Protein AF-0000000065956277 (afdb_homodimer)

Secondary structure (DSSP, 8-state):
-BHHHHHHHHHHHH-SS-HHHHHHHHHHHHHHHHHHHHTT--EEETTTEEEEEEEEPPEEEE-TTT--EEEE--EEEEEEEE-HHHHHHHH--/-BHHHHHHHHHHHH-SS-HHHHHHHHHHHHHHHHHHHHTT--EEETTTEEEEEEEEPPEEEE-TTT--EEEE--EEEEEEEE-HHHHHHHH--

InterPro domains:
  IPR000119 Histone-like DNA-binding protein [PF00216] (1-91)
  IPR000119 Histone-like DNA-binding protein [PR01727] (41-56)
  IPR000119 Histone-like DNA-binding protein [PR01727] (59-72)
  IPR000119 Histone-like DNA-binding protein [PR01727] (75-89)
  IPR000119 Histone-like DNA-binding protein [PTHR33175] (1-90)
  IPR000119 Histone-like DNA-binding protein [SM00411] (1-91)
  IPR005685 Integration host factor, beta subunit [MF_00381] (1-93)
  IPR005685 Integration host factor, beta subunit [TIGR00988] (1-92)
  IPR010992 Integration host factor (IHF)-like DNA-binding domain superfamily [G3DSA:4.10.520.10] (1-93)
  IPR010992 Integration host factor (IHF)-like DNA-binding domain superfamily [SSF47729] (1-92)
  IPR020816 Histone-like DNA-binding protein, conserved site [PS00045] (47-66)

Solvent-accessible surface area (backbone atoms only — not comparable to full-atom values): 10153 Å² total; per-residue (Å²): 82,42,55,68,56,49,48,50,49,44,33,70,70,67,61,80,53,53,64,66,54,44,50,50,43,51,53,47,48,53,50,51,51,50,52,38,42,44,71,68,42,45,37,40,35,86,46,53,25,33,40,35,73,39,79,42,70,58,45,78,47,60,40,90,87,79,60,47,78,40,83,39,75,57,44,48,40,75,43,65,47,68,16,68,53,41,44,45,52,44,51,66,116,80,41,54,68,56,52,49,50,49,44,33,70,69,67,62,80,52,52,65,65,56,44,50,51,42,51,54,46,48,53,50,52,51,50,52,38,42,43,72,69,42,44,38,40,34,87,46,53,24,33,39,36,74,41,78,41,71,57,43,79,48,61,40,89,87,80,61,47,79,40,82,40,75,56,44,47,40,75,40,64,48,68,16,67,54,42,44,45,52,43,51,67,116

Structure (mmCIF, N/CA/C/O backbone):
data_AF-0000000065956277-model_v1
#
loop_
_entity.id
_entity.type
_entity.pdbx_description
1 polymer 'Integration host factor subunit beta'
#
loop_
_atom_site.group_PDB
_atom_site.id
_atom_site.type_symbol
_atom_site.label_atom_id
_atom_site.label_alt_id
_atom_site.label_comp_id
_atom_site.label_asym_id
_atom_site.label_entity_id
_atom_site.label_seq_id
_atom_site.pdbx_PDB_ins_code
_atom_site.Cartn_x
_atom_site.Cartn_y
_atom_site.Cartn_z
_atom_site.occupancy
_atom_site.B_iso_or_equiv
_atom_site.auth_seq_id
_atom_site.auth_comp_id
_atom_site.auth_asym_id
_atom_site.auth_atom_id
_atom_site.pdbx_PDB_model_num
ATOM 1 N N . MET A 1 1 ? 12.648 -0.321 -7.918 1 95.75 1 MET A N 1
ATOM 2 C CA . MET A 1 1 ? 12.289 -1.631 -8.453 1 95.75 1 MET A CA 1
ATOM 3 C C . MET A 1 1 ? 10.938 -1.579 -9.148 1 95.75 1 MET A C 1
ATOM 5 O O . MET A 1 1 ? 9.992 -0.974 -8.641 1 95.75 1 MET A O 1
ATOM 9 N N . THR A 1 2 ? 10.844 -2.158 -10.273 1 97 2 THR A N 1
ATOM 10 C CA . THR A 1 2 ? 9.594 -2.221 -11.016 1 97 2 THR A CA 1
ATOM 11 C C . THR A 1 2 ? 8.891 -3.553 -10.781 1 97 2 THR A C 1
ATOM 13 O O . THR A 1 2 ? 9.461 -4.461 -10.164 1 97 2 THR A O 1
ATOM 16 N N . LYS A 1 3 ? 7.637 -3.607 -11.289 1 95.62 3 LYS A N 1
ATOM 17 C CA . LYS A 1 3 ? 6.875 -4.852 -11.203 1 95.62 3 LYS A CA 1
ATOM 18 C C . LYS A 1 3 ? 7.648 -6.012 -11.828 1 95.62 3 LYS A C 1
ATOM 20 O O . LYS A 1 3 ? 7.73 -7.094 -11.242 1 95.62 3 LYS A O 1
ATOM 25 N N . SER A 1 4 ? 8.188 -5.754 -12.992 1 95.81 4 SER A N 1
ATOM 26 C CA . SER A 1 4 ? 8.93 -6.797 -13.688 1 95.81 4 SER A CA 1
ATOM 27 C C . SER A 1 4 ? 10.156 -7.23 -12.891 1 95.81 4 SER A C 1
ATOM 29 O O . SER A 1 4 ? 10.477 -8.422 -12.828 1 95.81 4 SER A O 1
ATOM 31 N N . GLU A 1 5 ? 10.922 -6.34 -12.328 1 96 5 GLU A N 1
ATOM 32 C CA . GLU A 1 5 ? 12.078 -6.656 -11.492 1 96 5 GLU A CA 1
ATOM 33 C C . GLU A 1 5 ? 11.664 -7.438 -10.25 1 96 5 GLU A C 1
ATOM 35 O O . GLU A 1 5 ? 12.383 -8.344 -9.812 1 96 5 GLU A O 1
ATOM 40 N N . LEU A 1 6 ? 10.539 -7.008 -9.664 1 94.5 6 LEU A N 1
ATOM 41 C CA . LEU A 1 6 ? 10 -7.73 -8.516 1 94.5 6 LEU A CA 1
ATOM 42 C C . LEU A 1 6 ? 9.695 -9.18 -8.883 1 94.5 6 LEU A C 1
ATOM 44 O O . LEU A 1 6 ? 10.047 -10.102 -8.141 1 94.5 6 LEU A O 1
ATOM 48 N N . ILE A 1 7 ? 9.078 -9.383 -10.039 1 94.5 7 ILE A N 1
ATOM 49 C CA . ILE A 1 7 ? 8.734 -10.719 -10.516 1 94.5 7 ILE A CA 1
ATOM 50 C C . ILE A 1 7 ? 10.008 -11.539 -10.711 1 94.5 7 ILE A C 1
ATOM 52 O O . ILE A 1 7 ? 10.07 -12.703 -10.32 1 94.5 7 ILE A O 1
ATOM 56 N N . GLU A 1 8 ? 10.977 -10.938 -11.281 1 93.75 8 GLU A N 1
ATOM 57 C CA . GLU A 1 8 ? 12.25 -11.609 -11.5 1 93.75 8 GLU A CA 1
ATOM 58 C C . GLU A 1 8 ? 12.867 -12.047 -10.172 1 93.75 8 GLU A C 1
ATOM 60 O O . GLU A 1 8 ? 13.406 -13.156 -10.07 1 93.75 8 GLU A O 1
ATOM 65 N N . ARG A 1 9 ? 12.812 -11.266 -9.188 1 92.06 9 ARG A N 1
ATOM 66 C CA . ARG A 1 9 ? 13.344 -11.594 -7.871 1 92.06 9 ARG A CA 1
ATOM 67 C C . ARG A 1 9 ? 12.594 -12.766 -7.254 1 92.06 9 ARG A C 1
ATOM 69 O O . ARG A 1 9 ? 13.203 -13.664 -6.664 1 92.06 9 ARG A O 1
ATOM 76 N N . ILE A 1 10 ? 11.312 -12.688 -7.406 1 91.56 10 ILE A N 1
ATOM 77 C CA . ILE A 1 10 ? 10.477 -13.75 -6.859 1 91.56 10 ILE A CA 1
ATOM 78 C C . ILE A 1 10 ? 10.82 -15.078 -7.531 1 91.56 10 ILE A C 1
ATOM 80 O O . ILE A 1 10 ? 10.984 -16.094 -6.859 1 91.56 10 ILE A O 1
ATOM 84 N N . VAL A 1 11 ? 10.93 -15.062 -8.844 1 91.5 11 VAL A N 1
ATOM 85 C CA . VAL A 1 11 ? 11.203 -16.266 -9.617 1 91.5 11 VAL A CA 1
ATOM 86 C C . VAL A 1 11 ? 12.57 -16.828 -9.25 1 91.5 11 VAL A C 1
ATOM 88 O O . VAL A 1 11 ? 12.742 -18.031 -9.109 1 91.5 11 VAL A O 1
ATOM 91 N N . THR A 1 12 ? 13.531 -15.977 -9.055 1 89.94 12 THR A N 1
ATOM 92 C CA . THR A 1 12 ? 14.898 -16.375 -8.734 1 89.94 12 THR A CA 1
ATOM 93 C C . THR A 1 12 ? 14.984 -16.953 -7.328 1 89.94 12 THR A C 1
ATOM 95 O O . THR A 1 12 ? 15.703 -17.922 -7.09 1 89.94 12 THR A O 1
ATOM 98 N N . GLN A 1 13 ? 14.219 -16.422 -6.406 1 84.75 13 GLN A N 1
ATOM 99 C CA . GLN A 1 13 ? 14.312 -16.797 -5 1 84.75 13 GLN A CA 1
ATOM 100 C C . GLN A 1 13 ? 13.492 -18.062 -4.719 1 84.75 13 GLN A C 1
ATOM 102 O O . GLN A 1 13 ? 13.898 -18.906 -3.908 1 84.75 13 GLN A O 1
ATOM 107 N N . GLN A 1 14 ? 12.297 -18.141 -5.16 1 77.12 14 GLN A N 1
ATOM 108 C CA . GLN A 1 14 ? 11.398 -19.25 -4.824 1 77.12 14 GLN A CA 1
ATOM 109 C C . GLN A 1 14 ? 11.633 -20.438 -5.746 1 77.12 14 GLN A C 1
ATOM 111 O O . GLN A 1 14 ? 11.859 -21.562 -5.281 1 77.12 14 GLN A O 1
ATOM 116 N N . GLY A 1 15 ? 11.773 -20.266 -7.008 1 76.81 15 GLY A N 1
ATOM 117 C CA . GLY A 1 15 ? 12.148 -21.281 -7.992 1 76.81 15 GLY A CA 1
ATOM 118 C C . GLY A 1 15 ? 11.078 -22.328 -8.211 1 76.81 15 GLY A C 1
ATOM 119 O O . GLY A 1 15 ? 11.219 -23.188 -9.078 1 76.81 15 GLY A O 1
ATOM 120 N N . LEU A 1 16 ? 9.984 -22.281 -7.441 1 83.19 16 LEU A N 1
ATOM 121 C CA . LEU A 1 16 ? 8.945 -23.297 -7.559 1 83.19 16 LEU A CA 1
ATOM 122 C C . LEU A 1 16 ? 7.93 -22.906 -8.633 1 83.19 16 LEU A C 1
ATOM 124 O O . LEU A 1 16 ? 7.336 -23.781 -9.273 1 83.19 16 LEU A O 1
ATOM 128 N N . LEU A 1 17 ? 7.77 -21.703 -8.828 1 86.88 17 LEU A N 1
ATOM 129 C CA . LEU A 1 17 ? 6.797 -21.219 -9.797 1 86.88 17 LEU A CA 1
ATOM 130 C C . LEU A 1 17 ? 7.496 -20.672 -11.047 1 86.88 17 LEU A C 1
ATOM 132 O O . LEU A 1 17 ? 8.57 -20.078 -10.953 1 86.88 17 LEU A O 1
ATOM 136 N N . SER A 1 18 ? 6.82 -20.953 -12.164 1 89.81 18 SER A N 1
ATOM 137 C CA . SER A 1 18 ? 7.324 -20.359 -13.398 1 89.81 18 SER A CA 1
ATOM 138 C C . SER A 1 18 ? 7.148 -18.844 -13.414 1 89.81 18 SER A C 1
ATOM 140 O O . SER A 1 18 ? 6.293 -18.312 -12.703 1 89.81 18 SER A O 1
ATOM 142 N N . SER A 1 19 ? 7.949 -18.188 -14.203 1 91.94 19 SER A N 1
ATOM 143 C CA . SER A 1 19 ? 7.828 -16.75 -14.367 1 91.94 19 SER A CA 1
ATOM 144 C C . SER A 1 19 ? 6.426 -16.359 -14.82 1 91.94 19 SER A C 1
ATOM 146 O O . SER A 1 19 ? 5.867 -15.367 -14.336 1 91.94 19 SER A O 1
ATOM 148 N N . LYS A 1 20 ? 5.906 -17.156 -15.641 1 91.5 20 LYS A N 1
ATOM 149 C CA . LYS A 1 20 ? 4.57 -16.906 -16.156 1 91.5 20 LYS A CA 1
ATOM 150 C C . LYS A 1 20 ? 3.521 -16.984 -15.055 1 91.5 20 LYS A C 1
ATOM 152 O O . LYS A 1 20 ? 2.613 -16.156 -14.992 1 91.5 20 LYS A O 1
ATOM 157 N N . ASP A 1 21 ? 3.613 -17.969 -14.242 1 90.5 21 ASP A N 1
ATOM 158 C CA . ASP A 1 21 ? 2.662 -18.156 -13.148 1 90.5 21 ASP A CA 1
ATOM 159 C C . ASP A 1 21 ? 2.76 -17.016 -12.133 1 90.5 21 ASP A C 1
ATOM 161 O O . ASP A 1 21 ? 1.742 -16.531 -11.648 1 90.5 21 ASP A O 1
ATOM 165 N N . VAL A 1 22 ? 3.994 -16.641 -11.852 1 92.94 22 VAL A N 1
ATOM 166 C CA . VAL A 1 22 ? 4.223 -15.539 -10.914 1 92.94 22 VAL A CA 1
ATOM 167 C C . VAL A 1 22 ? 3.604 -14.258 -11.469 1 92.94 22 VAL A C 1
ATOM 169 O O . VAL A 1 22 ? 2.902 -13.539 -10.75 1 92.94 22 VAL A O 1
ATOM 172 N N . GLU A 1 23 ? 3.863 -14.047 -12.711 1 93.38 23 GLU A N 1
ATOM 173 C CA . GLU A 1 23 ? 3.318 -12.852 -13.359 1 93.38 23 GLU A CA 1
ATOM 174 C C . GLU A 1 23 ? 1.794 -12.852 -13.32 1 93.38 23 GLU A C 1
ATOM 176 O O . GLU A 1 23 ? 1.175 -11.828 -13.016 1 93.38 23 GLU A O 1
ATOM 181 N N . LEU A 1 24 ? 1.221 -13.938 -13.625 1 92.81 24 LEU A N 1
ATOM 182 C CA . LEU A 1 24 ? -0.233 -14.055 -13.641 1 92.81 24 LEU A CA 1
ATOM 183 C C . LEU A 1 24 ? -0.812 -13.852 -12.242 1 92.81 24 LEU A C 1
ATOM 185 O O . LEU A 1 24 ? -1.82 -13.156 -12.078 1 92.81 24 LEU A O 1
ATOM 189 N N . ALA A 1 25 ? -0.251 -14.469 -11.273 1 92.06 25 ALA A N 1
ATOM 190 C CA . ALA A 1 25 ? -0.717 -14.336 -9.891 1 92.06 25 ALA A CA 1
ATOM 191 C C . ALA A 1 25 ? -0.66 -12.883 -9.43 1 92.06 25 ALA A C 1
ATOM 193 O O . ALA A 1 25 ? -1.615 -12.375 -8.836 1 92.06 25 ALA A O 1
ATOM 194 N N . ILE A 1 26 ? 0.421 -12.195 -9.711 1 93.31 26 ILE A N 1
ATOM 195 C CA . ILE A 1 26 ? 0.631 -10.82 -9.273 1 93.31 26 ILE A CA 1
ATOM 196 C C . ILE A 1 26 ? -0.349 -9.898 -9.984 1 93.31 26 ILE A C 1
ATOM 198 O O . ILE A 1 26 ? -0.994 -9.055 -9.359 1 93.31 26 ILE A O 1
ATOM 202 N N . LYS A 1 27 ? -0.43 -10.07 -11.25 1 93.44 27 LYS A N 1
ATOM 203 C CA . LYS A 1 27 ? -1.362 -9.258 -12.031 1 93.44 27 LYS A CA 1
ATOM 204 C C . LYS A 1 27 ? -2.791 -9.414 -11.516 1 93.44 27 LYS A C 1
ATOM 206 O O . LYS A 1 27 ? -3.516 -8.43 -11.367 1 93.44 27 LYS A O 1
ATOM 211 N N . THR A 1 28 ? -3.195 -10.609 -11.281 1 94.44 28 THR A N 1
ATOM 212 C CA . THR A 1 28 ? -4.555 -10.883 -10.828 1 94.44 28 THR A CA 1
ATOM 213 C C . THR A 1 28 ? -4.777 -10.312 -9.43 1 94.44 28 THR A C 1
ATOM 215 O O . THR A 1 28 ? -5.848 -9.781 -9.133 1 94.44 28 THR A O 1
ATOM 218 N N . MET A 1 29 ? -3.795 -10.508 -8.586 1 95.38 29 MET A N 1
ATOM 219 C CA . MET A 1 29 ? -3.898 -9.953 -7.234 1 95.38 29 MET A CA 1
ATOM 220 C C . MET A 1 29 ? -4.113 -8.445 -7.281 1 95.38 29 MET A C 1
ATOM 222 O O . MET A 1 29 ? -5.016 -7.922 -6.621 1 95.38 29 MET A O 1
ATOM 226 N N . LEU A 1 30 ? -3.307 -7.727 -8.094 1 96.69 30 LEU A N 1
ATOM 227 C CA . LEU A 1 30 ? -3.396 -6.273 -8.188 1 96.69 30 LEU A CA 1
ATOM 228 C C . LEU A 1 30 ? -4.758 -5.848 -8.727 1 96.69 30 LEU A C 1
ATOM 230 O O . LEU A 1 30 ? -5.34 -4.871 -8.25 1 96.69 30 LEU A O 1
ATOM 234 N N . GLU A 1 31 ? -5.219 -6.598 -9.656 1 95.81 31 GLU A N 1
ATOM 235 C CA . GLU A 1 31 ? -6.539 -6.316 -10.211 1 95.81 31 GLU A CA 1
ATOM 236 C C . GLU A 1 31 ? -7.629 -6.492 -9.156 1 95.81 31 GLU A C 1
ATOM 238 O O . GLU A 1 31 ? -8.523 -5.652 -9.031 1 95.81 31 GLU A O 1
ATOM 243 N N . GLN A 1 32 ? -7.59 -7.566 -8.398 1 95.81 32 GLN A N 1
ATOM 244 C CA . GLN A 1 32 ? -8.586 -7.816 -7.367 1 95.81 32 GLN A CA 1
ATOM 245 C C . GLN A 1 32 ? -8.516 -6.762 -6.266 1 95.81 32 GLN A C 1
ATOM 247 O O . GLN A 1 32 ? -9.547 -6.348 -5.727 1 95.81 32 GLN A O 1
ATOM 252 N N . MET A 1 33 ? -7.301 -6.359 -5.922 1 97.5 33 MET A N 1
ATOM 253 C CA . MET A 1 33 ?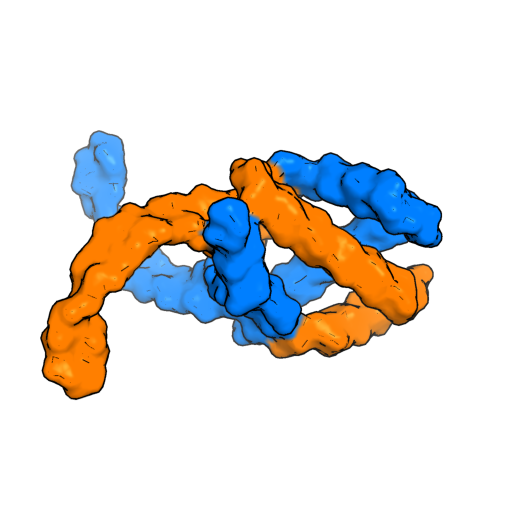 -7.148 -5.301 -4.922 1 97.5 33 MET A CA 1
ATOM 254 C C . MET A 1 33 ? -7.777 -4 -5.41 1 97.5 33 MET A C 1
ATOM 256 O O . MET A 1 33 ? -8.5 -3.34 -4.664 1 97.5 33 MET A O 1
ATOM 260 N N . ALA A 1 34 ? -7.488 -3.684 -6.676 1 97.25 34 ALA A N 1
ATOM 261 C CA . ALA A 1 34 ? -8.039 -2.455 -7.242 1 97.25 34 ALA A CA 1
ATOM 262 C C . ALA A 1 34 ? -9.562 -2.496 -7.262 1 97.25 34 ALA A C 1
ATOM 264 O O . ALA A 1 34 ? -10.219 -1.514 -6.91 1 97.25 34 ALA A O 1
ATOM 265 N N . GLN A 1 35 ? -10.078 -3.637 -7.637 1 95.69 35 GLN A N 1
ATOM 266 C CA . GLN A 1 35 ? -11.523 -3.801 -7.688 1 95.69 35 GLN A CA 1
ATOM 267 C C . GLN A 1 35 ? -12.141 -3.674 -6.301 1 95.69 35 GLN A C 1
ATOM 269 O O . GLN A 1 35 ? -13.172 -3.025 -6.129 1 95.69 35 GLN A O 1
ATOM 274 N N . ALA A 1 36 ? -11.555 -4.359 -5.344 1 96.56 36 ALA A N 1
ATOM 275 C CA . ALA A 1 36 ? -12.031 -4.297 -3.967 1 96.56 36 ALA A CA 1
ATOM 276 C C . ALA A 1 36 ? -12.047 -2.859 -3.453 1 96.56 36 ALA A C 1
ATOM 27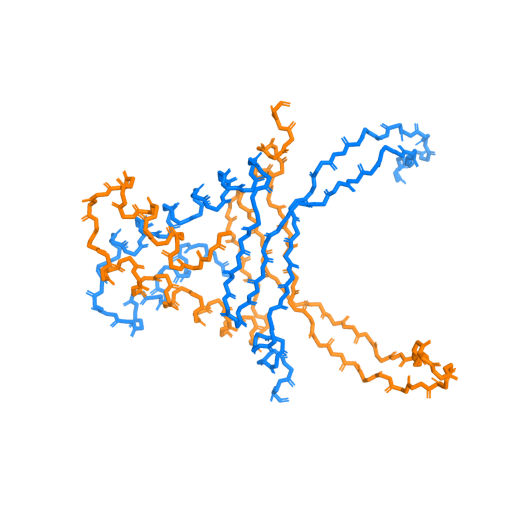8 O O . ALA A 1 36 ? -13.047 -2.408 -2.885 1 96.56 36 ALA A O 1
ATOM 279 N N . LEU A 1 37 ? -11.023 -2.074 -3.693 1 97.25 37 LEU A N 1
ATOM 280 C CA . LEU A 1 37 ? -10.945 -0.687 -3.252 1 97.25 37 LEU A CA 1
ATOM 281 C C . LEU A 1 37 ? -11.961 0.177 -3.984 1 97.25 37 LEU A C 1
ATOM 283 O O . LEU A 1 37 ? -12.602 1.037 -3.377 1 97.25 37 LEU A O 1
ATOM 287 N N . ALA A 1 38 ? -12.109 -0.088 -5.246 1 96.44 38 ALA A N 1
ATOM 288 C CA . ALA A 1 38 ? -13.039 0.704 -6.043 1 96.44 38 ALA A CA 1
ATOM 289 C C . ALA A 1 38 ? -14.461 0.57 -5.512 1 96.44 38 ALA A C 1
ATOM 291 O O . ALA A 1 38 ? -15.273 1.487 -5.656 1 96.44 38 ALA A O 1
ATOM 292 N N . THR A 1 39 ? -14.719 -0.567 -4.859 1 94.81 39 THR A N 1
ATOM 293 C CA . THR A 1 39 ? -16.062 -0.814 -4.344 1 94.81 39 THR A CA 1
ATOM 294 C C . THR A 1 39 ? -16.125 -0.488 -2.854 1 94.81 39 THR A C 1
ATOM 296 O O . THR A 1 39 ? -17.094 -0.852 -2.18 1 94.81 39 THR A O 1
ATOM 299 N N . GLY A 1 40 ? -15.062 0.062 -2.273 1 95.44 40 GLY A N 1
ATOM 300 C CA . GLY A 1 40 ? -15.07 0.557 -0.906 1 95.44 40 GLY A CA 1
ATOM 301 C C . GLY A 1 40 ? -14.688 -0.498 0.113 1 95.44 40 GLY A C 1
ATOM 302 O O . GLY A 1 40 ? -14.82 -0.282 1.319 1 95.44 40 GLY A O 1
ATOM 303 N N . GLU A 1 41 ? -14.25 -1.635 -0.363 1 96.94 41 GLU A N 1
ATOM 304 C CA . GLU A 1 41 ? -13.867 -2.723 0.534 1 96.94 41 GLU A CA 1
ATOM 305 C C . GLU A 1 41 ? -12.453 -2.529 1.071 1 96.94 41 GLU A C 1
ATOM 307 O O . GLU A 1 41 ? -11.531 -2.219 0.314 1 96.94 41 GLU A O 1
ATOM 312 N N . ARG A 1 42 ? -12.32 -2.723 2.396 1 98 42 ARG A N 1
ATOM 313 C CA . ARG A 1 42 ? -11 -2.707 3.031 1 98 42 ARG A CA 1
ATOM 314 C C . ARG A 1 42 ? -10.297 -4.047 2.857 1 98 42 ARG A C 1
ATOM 316 O O . ARG A 1 42 ? -10.938 -5.102 2.875 1 98 42 ARG A O 1
ATOM 323 N N . ILE A 1 43 ? -8.953 -3.975 2.693 1 98.44 43 ILE A N 1
ATOM 324 C CA . ILE A 1 43 ? -8.133 -5.172 2.553 1 98.44 43 ILE A CA 1
ATOM 325 C C . ILE A 1 43 ? -7.105 -5.23 3.686 1 98.44 43 ILE A C 1
ATOM 327 O O . ILE A 1 43 ? -6.371 -4.27 3.918 1 98.44 43 ILE A O 1
ATOM 331 N N . GLU A 1 44 ? -7.094 -6.305 4.355 1 98.5 44 GLU A N 1
ATOM 332 C CA . GLU A 1 44 ? -6.141 -6.48 5.445 1 98.5 44 GLU A CA 1
ATOM 333 C C . GLU A 1 44 ? -5.176 -7.629 5.16 1 98.5 44 GLU A C 1
ATOM 335 O O . GLU A 1 44 ? -5.605 -8.766 4.957 1 98.5 44 GLU A O 1
ATOM 340 N N . ILE A 1 45 ? -3.947 -7.355 5.102 1 97.69 45 ILE A N 1
ATOM 341 C CA . ILE A 1 45 ? -2.875 -8.344 5.016 1 97.69 45 ILE A CA 1
ATOM 342 C C . ILE A 1 45 ? -2.061 -8.328 6.309 1 97.69 45 ILE A C 1
ATOM 344 O O . ILE A 1 45 ? -1.226 -7.445 6.516 1 97.69 45 ILE A O 1
ATOM 348 N N . ARG A 1 46 ? -2.277 -9.391 7.016 1 96.44 46 ARG A N 1
ATOM 349 C CA . ARG A 1 46 ? -1.673 -9.445 8.344 1 96.44 46 ARG A CA 1
ATOM 350 C C . ARG A 1 46 ? -0.158 -9.289 8.258 1 96.44 46 ARG A C 1
ATOM 352 O O . ARG A 1 46 ? 0.487 -9.898 7.402 1 96.44 46 ARG A O 1
ATOM 359 N N . GLY A 1 47 ? 0.369 -8.43 9.211 1 96.5 47 GLY A N 1
ATOM 360 C CA . GLY A 1 47 ? 1.805 -8.203 9.273 1 96.5 47 GLY A CA 1
ATOM 361 C C . GLY A 1 47 ? 2.285 -7.16 8.281 1 96.5 47 GLY A C 1
ATOM 362 O O . GLY A 1 47 ? 3.23 -6.422 8.562 1 96.5 47 GLY A O 1
ATOM 363 N N . PHE A 1 48 ? 1.73 -7.129 7.117 1 97.94 48 PHE A N 1
ATOM 364 C CA . PHE A 1 48 ? 2.17 -6.242 6.047 1 97.94 48 PHE A CA 1
ATOM 365 C C . PHE A 1 48 ? 1.482 -4.887 6.148 1 97.94 48 PHE A C 1
ATOM 367 O O . PHE A 1 48 ? 2.146 -3.854 6.25 1 97.94 48 PHE A O 1
ATOM 374 N N . GLY A 1 49 ? 0.126 -4.984 6.145 1 98.5 49 GLY A N 1
ATOM 375 C CA . GLY A 1 49 ? -0.628 -3.746 6.254 1 98.5 49 GLY A CA 1
ATOM 376 C C . GLY A 1 49 ? -2.049 -3.867 5.734 1 98.5 49 GLY A C 1
ATOM 377 O O . GLY A 1 49 ? -2.523 -4.969 5.457 1 98.5 49 GLY A O 1
ATOM 378 N N . SER A 1 50 ? -2.691 -2.707 5.656 1 98.81 50 SER A N 1
ATOM 379 C CA . SER A 1 50 ? -4.07 -2.676 5.176 1 98.81 50 SER A CA 1
ATOM 380 C C . SER A 1 50 ? -4.277 -1.561 4.156 1 98.81 50 SER A C 1
ATOM 382 O O . SER A 1 50 ? -3.551 -0.564 4.164 1 98.81 50 SER A O 1
ATOM 384 N N . PHE A 1 51 ? -5.215 -1.761 3.281 1 98.81 51 PHE A N 1
ATOM 385 C CA . PHE A 1 51 ? -5.625 -0.802 2.264 1 98.81 51 PHE A CA 1
ATOM 386 C C . PHE A 1 51 ? -7.086 -0.41 2.445 1 98.81 51 PHE A C 1
ATOM 388 O O . PHE A 1 51 ? -7.938 -1.263 2.713 1 98.81 51 PHE A O 1
ATOM 395 N N . SER A 1 52 ? -7.324 0.828 2.312 1 98.62 52 SER A N 1
ATOM 396 C CA . SER A 1 52 ? -8.68 1.347 2.408 1 98.62 52 SER A CA 1
ATOM 397 C C . SER A 1 52 ? -8.836 2.639 1.611 1 98.62 52 SER A C 1
ATOM 399 O O . SER A 1 52 ? -7.887 3.105 0.984 1 98.62 52 SER A O 1
ATOM 401 N N . LEU A 1 53 ? -10.086 3.17 1.589 1 98.06 53 LEU A N 1
ATOM 402 C CA . LEU A 1 53 ? -10.359 4.461 0.962 1 98.06 53 LEU A CA 1
ATOM 403 C C . LEU A 1 53 ? -10.57 5.543 2.016 1 98.06 53 LEU A C 1
ATOM 405 O O . LEU A 1 53 ? -11.219 5.301 3.037 1 98.06 53 LEU A O 1
ATOM 409 N N . HIS A 1 54 ? -10 6.617 1.729 1 97.62 54 HIS A N 1
ATOM 410 C CA . HIS A 1 54 ? -10.258 7.82 2.51 1 97.62 54 HIS A CA 1
ATOM 411 C C . HIS A 1 54 ? -10.961 8.883 1.668 1 97.62 54 HIS A C 1
ATOM 413 O O . HIS A 1 54 ? -10.617 9.078 0.5 1 97.62 54 HIS A O 1
ATOM 419 N N . TYR A 1 55 ? -11.93 9.43 2.242 1 97.44 55 TYR A N 1
ATOM 420 C CA . TYR A 1 55 ? -12.602 10.516 1.538 1 97.44 55 TYR A CA 1
ATOM 421 C C . TYR A 1 55 ? -11.961 11.859 1.882 1 97.44 55 TYR A C 1
ATOM 423 O O . TYR A 1 55 ? -11.773 12.18 3.057 1 97.44 55 TYR A O 1
ATOM 431 N N . ARG A 1 56 ? -11.57 12.516 0.831 1 96.94 56 ARG A N 1
ATOM 432 C CA . ARG A 1 56 ? -11.109 13.891 0.977 1 96.94 56 ARG A CA 1
ATOM 433 C C . ARG A 1 56 ? -12.211 14.875 0.6 1 96.94 56 ARG A C 1
ATOM 435 O O . ARG A 1 56 ? -12.695 14.867 -0.531 1 96.94 56 ARG A O 1
ATOM 442 N N . ALA A 1 57 ? -12.5 15.688 1.49 1 97.44 57 ALA A N 1
ATOM 443 C CA . ALA A 1 57 ? -13.578 16.656 1.285 1 97.44 57 ALA A CA 1
ATOM 444 C C . ALA A 1 57 ? -13.188 17.719 0.265 1 97.44 57 ALA A C 1
ATOM 446 O O . ALA A 1 57 ? -12 17.969 0.065 1 97.44 57 ALA A O 1
ATOM 447 N N . PRO A 1 58 ? -14.234 18.25 -0.373 1 97.69 58 PRO A N 1
ATOM 448 C CA . PRO A 1 58 ? -13.945 19.375 -1.26 1 97.69 58 PRO A CA 1
ATOM 449 C C . PRO A 1 58 ? -13.211 20.516 -0.548 1 97.69 58 PRO A C 1
ATOM 451 O O . PRO A 1 58 ? -13.453 20.766 0.639 1 97.69 58 PRO A O 1
ATOM 454 N N . ARG A 1 59 ? -12.375 21.156 -1.293 1 97.5 59 ARG A N 1
ATOM 455 C CA . ARG A 1 59 ? -11.609 22.25 -0.699 1 97.5 59 ARG A CA 1
ATOM 456 C C . ARG A 1 59 ? -11.164 23.25 -1.762 1 97.5 59 ARG A C 1
ATOM 458 O O . ARG A 1 59 ? -11.336 23.016 -2.959 1 97.5 59 ARG A O 1
ATOM 465 N N . VAL A 1 60 ? -10.766 24.391 -1.251 1 96.88 60 VAL A N 1
ATOM 466 C CA . VAL A 1 60 ? -10.211 25.391 -2.146 1 96.88 60 VAL A CA 1
ATOM 467 C C . VAL A 1 60 ? -8.688 25.391 -2.061 1 96.88 60 VAL A C 1
ATOM 469 O O . VAL A 1 60 ? -8.125 25.484 -0.97 1 96.88 60 VAL A O 1
ATOM 472 N N . GLY A 1 61 ? -8.102 25.109 -3.158 1 95.12 61 GLY A N 1
ATOM 473 C CA . GLY A 1 61 ? -6.656 25.188 -3.248 1 95.12 61 GLY A CA 1
ATOM 474 C C . GLY A 1 61 ? -6.176 26.359 -4.078 1 95.12 61 GLY A C 1
ATOM 475 O O . GLY A 1 61 ? -6.941 27.297 -4.352 1 95.12 61 GLY A O 1
ATOM 476 N N . ARG A 1 62 ? -4.801 26.516 -4.195 1 96.19 62 ARG A N 1
ATOM 477 C CA . ARG A 1 62 ? -4.219 27.578 -5.008 1 96.19 62 ARG A CA 1
ATOM 478 C C . ARG A 1 62 ? -3.283 27 -6.066 1 96.19 62 ARG A C 1
ATOM 480 O O . ARG A 1 62 ? -2.639 25.984 -5.844 1 96.19 62 ARG A O 1
ATOM 487 N N . ASN A 1 63 ? -3.246 27.516 -7.328 1 95 63 ASN A N 1
ATOM 488 C CA . ASN A 1 63 ? -2.252 27.203 -8.344 1 95 63 ASN A CA 1
ATOM 489 C C . ASN A 1 63 ? -0.855 27.641 -7.926 1 95 63 ASN A C 1
ATOM 491 O O . ASN A 1 63 ? -0.623 28.828 -7.691 1 95 63 ASN A O 1
ATOM 495 N N . PRO A 1 64 ? 0.041 26.719 -7.754 1 93.62 64 PRO A N 1
ATOM 496 C CA . PRO A 1 64 ? 1.368 27.062 -7.242 1 93.62 64 PRO A CA 1
ATOM 497 C C . PRO A 1 64 ? 2.082 28.094 -8.109 1 93.62 64 PRO A C 1
ATOM 499 O O . PRO A 1 64 ? 2.877 28.891 -7.605 1 93.62 64 PRO A O 1
ATOM 502 N N . LYS A 1 65 ? 1.826 28.062 -9.383 1 96.12 65 LYS A N 1
ATOM 503 C CA . LYS A 1 65 ? 2.502 28.953 -10.328 1 96.12 65 LYS A CA 1
ATOM 504 C C . LYS A 1 65 ? 1.834 30.328 -10.367 1 96.12 65 LYS A C 1
ATOM 506 O O . LYS A 1 65 ? 2.516 31.344 -10.422 1 96.12 65 LYS A O 1
ATOM 511 N N . THR A 1 66 ? 0.557 30.547 -10.367 1 95.75 66 THR A N 1
ATOM 512 C CA . THR A 1 66 ? -0.155 31.797 -10.617 1 95.75 66 THR A CA 1
ATOM 513 C C . THR A 1 66 ? -0.712 32.375 -9.32 1 95.75 66 THR A C 1
ATOM 515 O O . THR A 1 66 ? -1.065 33.531 -9.258 1 95.75 66 THR A O 1
ATOM 518 N N . GLY A 1 67 ? -0.969 31.5 -8.289 1 95.25 67 GLY A N 1
ATOM 519 C CA . GLY A 1 67 ? -1.562 31.906 -7.027 1 95.25 67 GLY A CA 1
ATOM 520 C C . GLY A 1 67 ? -3.078 31.922 -7.062 1 95.25 67 GLY A C 1
ATOM 521 O O . GLY A 1 67 ? -3.723 32.188 -6.047 1 95.25 67 GLY A O 1
ATOM 522 N N . GLN A 1 68 ? -3.658 31.75 -8.195 1 96.5 68 GLN A N 1
ATOM 523 C CA . GLN A 1 68 ? -5.109 31.781 -8.344 1 96.5 68 GLN A CA 1
ATOM 524 C C . GLN A 1 68 ? -5.766 30.625 -7.57 1 96.5 68 GLN A C 1
ATOM 526 O O . GLN A 1 68 ? -5.238 29.516 -7.535 1 96.5 68 GLN A O 1
ATOM 531 N N . SER A 1 69 ? -7 31.016 -7.016 1 97.06 69 SER A N 1
ATOM 532 C CA . SER A 1 69 ? -7.766 30 -6.289 1 97.06 69 SER A CA 1
ATOM 533 C C . SER A 1 69 ? -8.398 29 -7.242 1 97.06 69 SER A C 1
ATOM 535 O O . SER A 1 69 ? -8.867 29.375 -8.32 1 97.06 69 SER A O 1
ATOM 537 N N . VAL A 1 70 ? -8.281 27.703 -6.879 1 96.12 70 VAL A N 1
ATOM 538 C CA . VAL A 1 70 ? -8.906 26.625 -7.641 1 96.12 70 VAL A CA 1
ATOM 539 C C . VAL A 1 70 ? -9.75 25.766 -6.715 1 96.12 70 VAL A C 1
ATOM 541 O O . VAL A 1 70 ? -9.297 25.359 -5.641 1 96.12 70 VAL A O 1
ATOM 544 N N . SER A 1 71 ? -11.023 25.547 -7.109 1 96.5 71 SER A N 1
ATOM 545 C CA . SER A 1 71 ? -11.898 24.641 -6.383 1 96.5 71 SER A CA 1
ATOM 546 C C . SER A 1 71 ? -11.555 23.188 -6.676 1 96.5 71 SER A C 1
ATOM 548 O O . SER A 1 71 ? -11.461 22.781 -7.84 1 96.5 71 SER A O 1
ATOM 550 N N . LEU A 1 72 ? -11.359 22.438 -5.609 1 95.06 72 LEU A N 1
ATOM 551 C CA . LEU A 1 72 ? -11.094 21.016 -5.73 1 95.06 72 LEU A CA 1
ATOM 552 C C . LEU A 1 72 ? -12.273 20.188 -5.219 1 95.06 72 LEU A C 1
ATOM 554 O O . LEU A 1 72 ? -12.734 20.391 -4.094 1 95.06 72 LEU A O 1
ATOM 558 N N . ASP A 1 73 ? -12.727 19.312 -6.059 1 95.25 73 ASP A N 1
ATOM 559 C CA . ASP A 1 73 ? -13.844 18.453 -5.688 1 95.25 73 ASP A CA 1
ATOM 560 C C . ASP A 1 73 ? -13.422 17.406 -4.66 1 95.25 73 ASP A C 1
ATOM 562 O O . ASP A 1 73 ? -12.234 17.094 -4.539 1 95.25 73 ASP A O 1
ATOM 566 N N . GLY A 1 74 ? -14.422 16.984 -3.902 1 96.5 74 GLY A N 1
ATOM 567 C CA . GLY A 1 74 ? -14.172 15.82 -3.062 1 96.5 74 GLY A CA 1
ATOM 568 C C . GLY A 1 74 ? -13.789 14.586 -3.855 1 96.5 74 GLY A C 1
ATOM 569 O O . GLY A 1 74 ? -14.211 14.422 -5 1 96.5 74 GLY A O 1
ATOM 570 N N . LYS A 1 75 ? -12.953 13.797 -3.219 1 96.62 75 LYS A N 1
ATOM 571 C CA . LYS A 1 75 ? -12.562 12.57 -3.912 1 96.62 75 LYS A CA 1
ATOM 572 C C . LYS A 1 75 ? -12.164 11.484 -2.922 1 96.62 75 LYS A C 1
ATOM 574 O O . LYS A 1 75 ? -11.852 11.773 -1.764 1 96.62 75 LYS A O 1
ATOM 579 N N . PHE A 1 76 ? -12.203 10.344 -3.381 1 97.56 76 PHE A N 1
ATOM 580 C CA . PHE A 1 76 ? -11.672 9.203 -2.633 1 97.56 76 PHE A CA 1
ATOM 581 C C . PHE A 1 76 ? -10.203 8.969 -2.973 1 97.56 76 PHE A C 1
ATOM 583 O O . PHE A 1 76 ? -9.805 9.094 -4.133 1 97.56 76 PHE A O 1
ATOM 590 N N . VAL A 1 77 ? -9.492 8.656 -1.913 1 97.69 77 VAL A N 1
ATOM 591 C CA . VAL A 1 77 ? -8.07 8.367 -2.09 1 97.69 77 VAL A CA 1
ATOM 592 C C . VAL A 1 77 ? -7.734 7.016 -1.474 1 97.69 77 VAL A C 1
ATOM 594 O O . VAL A 1 77 ? -8.055 6.758 -0.31 1 97.69 77 VAL A O 1
ATOM 597 N N . PRO A 1 78 ? -7.059 6.121 -2.252 1 98.56 78 PRO A N 1
ATOM 598 C CA . PRO A 1 78 ? -6.531 4.898 -1.64 1 98.56 78 PRO A CA 1
ATOM 599 C C . PRO A 1 78 ? -5.48 5.176 -0.568 1 98.56 78 PRO A C 1
ATOM 601 O O . PRO A 1 78 ? -4.602 6.02 -0.765 1 98.56 78 PRO A O 1
ATOM 604 N N . HIS A 1 79 ? -5.617 4.438 0.555 1 98.62 79 HIS A N 1
ATOM 605 C CA . HIS A 1 79 ? -4.727 4.613 1.697 1 98.62 79 HIS A CA 1
ATOM 606 C C . HIS A 1 79 ? -4.137 3.279 2.145 1 98.62 79 HIS A C 1
ATOM 608 O O . HIS A 1 79 ? -4.832 2.262 2.162 1 98.62 79 HIS A O 1
ATOM 614 N N . PHE A 1 80 ? -2.889 3.305 2.477 1 98.81 80 PHE A N 1
ATOM 615 C CA . PHE A 1 80 ? -2.184 2.156 3.035 1 98.81 80 PHE A CA 1
ATOM 616 C C . PHE A 1 80 ? -1.76 2.428 4.473 1 98.81 80 PHE A C 1
ATOM 618 O O . PHE A 1 80 ? -1.124 3.445 4.758 1 98.81 80 PHE A O 1
ATOM 625 N N . LYS A 1 81 ? -2.119 1.549 5.328 1 98.56 81 LYS A N 1
ATOM 626 C CA . LYS A 1 81 ? -1.643 1.551 6.707 1 98.56 81 LYS A CA 1
ATOM 627 C C . LYS A 1 81 ? -0.676 0.397 6.957 1 98.56 81 LYS A C 1
ATOM 629 O O . LYS A 1 81 ? -1.081 -0.767 6.977 1 98.56 81 LYS A O 1
ATOM 634 N N . PRO A 1 82 ? 0.583 0.684 7.227 1 98.44 82 PRO A N 1
ATOM 635 C CA . PRO A 1 82 ? 1.553 -0.395 7.434 1 98.44 82 PRO A CA 1
ATOM 636 C C . PRO A 1 82 ? 1.251 -1.229 8.672 1 98.44 82 PRO A C 1
ATOM 638 O O . PRO A 1 82 ? 0.83 -0.688 9.703 1 98.44 82 PRO A O 1
ATOM 641 N N . GLY A 1 83 ? 1.486 -2.527 8.516 1 97.94 83 GLY A N 1
ATOM 642 C CA . GLY A 1 83 ? 1.326 -3.432 9.648 1 97.94 83 GLY A CA 1
ATOM 643 C C . GLY A 1 83 ? 2.496 -3.395 10.609 1 97.94 83 GLY A C 1
ATOM 644 O O . GLY A 1 83 ? 3.551 -2.842 10.297 1 97.94 83 GLY A O 1
ATOM 645 N N . LYS A 1 84 ? 2.248 -3.984 11.742 1 96.94 84 LYS A N 1
ATOM 646 C CA . LYS A 1 84 ? 3.25 -3.949 12.805 1 96.94 84 LYS A CA 1
ATOM 647 C C . LYS A 1 84 ? 4.559 -4.582 12.344 1 96.94 84 LYS A C 1
ATOM 649 O O . LYS A 1 84 ? 5.637 -4.035 12.578 1 96.94 84 LYS A O 1
ATOM 654 N N . GLU A 1 85 ? 4.465 -5.723 11.789 1 97.31 85 GLU A N 1
ATOM 655 C CA . GLU A 1 85 ? 5.668 -6.445 11.391 1 97.31 85 GLU A CA 1
ATOM 656 C C . GLU A 1 85 ? 6.465 -5.668 10.344 1 97.31 85 GLU A C 1
ATOM 658 O O . GLU A 1 85 ? 7.695 -5.613 10.406 1 97.31 85 GLU A O 1
ATOM 663 N N . LEU A 1 86 ? 5.816 -5.125 9.383 1 98 86 LEU A N 1
ATOM 664 C CA . LEU A 1 86 ? 6.492 -4.32 8.375 1 98 86 LEU A CA 1
ATOM 665 C C . LEU A 1 86 ? 7.145 -3.094 9 1 98 86 LEU A C 1
ATOM 667 O O . LEU A 1 86 ? 8.297 -2.766 8.688 1 98 86 LEU A O 1
ATOM 671 N N . ARG A 1 87 ? 6.441 -2.41 9.906 1 97.38 87 ARG A N 1
ATOM 672 C CA . ARG A 1 87 ? 6.988 -1.242 10.586 1 97.38 87 ARG A CA 1
ATOM 673 C C . ARG A 1 87 ? 8.25 -1.605 11.367 1 97.38 87 ARG A C 1
ATOM 675 O O . ARG A 1 87 ? 9.227 -0.855 11.367 1 97.38 87 ARG A O 1
ATOM 682 N N . ASP A 1 88 ? 8.195 -2.736 12.008 1 97.06 88 ASP A N 1
ATOM 683 C CA . ASP A 1 88 ? 9.352 -3.188 12.766 1 97.06 88 ASP A CA 1
ATOM 684 C C . ASP A 1 88 ? 10.531 -3.502 11.844 1 97.06 88 ASP A C 1
ATOM 686 O O . ASP A 1 88 ? 11.672 -3.158 12.148 1 97.06 88 ASP A O 1
ATOM 690 N N . ARG A 1 89 ? 10.289 -4.051 10.781 1 96.5 89 ARG A N 1
ATOM 691 C CA . ARG A 1 89 ? 11.32 -4.473 9.844 1 96.5 89 ARG A CA 1
ATOM 692 C C . ARG A 1 89 ? 12.055 -3.271 9.258 1 96.5 89 ARG A C 1
ATOM 694 O O . ARG A 1 89 ? 13.266 -3.334 9.016 1 96.5 89 ARG A O 1
ATOM 701 N N . VAL A 1 90 ? 11.336 -2.232 8.992 1 97.38 90 VAL A N 1
ATOM 702 C CA . VAL A 1 90 ? 11.969 -1.104 8.312 1 97.38 90 VAL A CA 1
ATOM 703 C C . VAL A 1 90 ? 12.734 -0.254 9.328 1 97.38 90 VAL A C 1
ATOM 705 O O . VAL A 1 90 ? 13.453 0.669 8.945 1 97.38 90 VAL A O 1
ATOM 708 N N . ASN A 1 91 ? 12.516 -0.57 10.625 1 95.75 91 ASN A N 1
ATOM 709 C CA . ASN A 1 91 ? 13.203 0.193 11.656 1 95.75 91 ASN A CA 1
ATOM 710 C C . ASN A 1 91 ? 14.188 -0.675 12.43 1 95.75 91 ASN A C 1
ATOM 712 O O . ASN A 1 91 ? 14.875 -0.19 13.336 1 95.75 91 ASN A O 1
ATOM 716 N N . ASP A 1 92 ? 13.977 -2.031 12.391 1 83.31 92 ASP A N 1
ATOM 717 C CA . ASP A 1 92 ? 14.875 -2.91 13.133 1 83.31 92 ASP A CA 1
ATOM 718 C C . ASP A 1 92 ? 16.25 -2.977 12.477 1 83.31 92 ASP A C 1
ATOM 720 O O . ASP A 1 92 ? 17.188 -3.557 13.031 1 83.31 92 ASP A O 1
ATOM 724 N N . ASP A 1 93 ? 16.766 -2.076 11.477 1 55.91 93 ASP A N 1
ATOM 725 C CA . ASP A 1 93 ? 18.203 -2.248 11.297 1 55.91 93 ASP A CA 1
ATOM 726 C C . ASP A 1 93 ? 18.984 -1.608 12.445 1 55.91 93 ASP A C 1
ATOM 728 O O . ASP A 1 93 ? 18.547 -0.614 13.023 1 55.91 93 ASP A O 1
ATOM 732 N N . MET B 1 1 ? -11.742 -7.504 3.678 1 95.62 1 MET B N 1
ATOM 733 C CA . MET B 1 1 ? -11.211 -8.688 3.016 1 95.62 1 MET B CA 1
ATOM 734 C C . MET B 1 1 ? -9.844 -9.055 3.568 1 95.62 1 MET B C 1
ATOM 736 O O . MET B 1 1 ? -8.992 -8.18 3.766 1 95.62 1 MET B O 1
ATOM 740 N N . THR B 1 2 ? -9.625 -10.273 3.846 1 97 2 THR B N 1
ATOM 741 C CA . THR B 1 2 ? -8.336 -10.75 4.332 1 97 2 THR B CA 1
ATOM 742 C C . THR B 1 2 ? -7.504 -11.32 3.186 1 97 2 THR B C 1
ATOM 744 O O . THR B 1 2 ? -7.996 -11.461 2.064 1 97 2 THR B O 1
ATOM 747 N N . LYS B 1 3 ? -6.234 -11.609 3.523 1 95.56 3 LYS B N 1
ATOM 748 C CA . LYS B 1 3 ? -5.348 -12.234 2.549 1 95.56 3 LYS B CA 1
ATOM 749 C C . LYS B 1 3 ? -5.957 -13.523 2 1 95.56 3 LYS B C 1
ATOM 751 O O . LYS B 1 3 ? -5.945 -13.758 0.79 1 95.56 3 LYS B O 1
ATOM 756 N N . SER B 1 4 ? -6.457 -14.32 2.908 1 95.75 4 SER B N 1
ATOM 757 C CA . SER B 1 4 ? -7.043 -15.594 2.5 1 95.75 4 SER B CA 1
ATOM 758 C C . SER B 1 4 ? -8.258 -15.383 1.6 1 95.75 4 SER B C 1
ATOM 760 O O . SER B 1 4 ? -8.445 -16.109 0.623 1 95.75 4 SER B O 1
ATOM 762 N N . GLU B 1 5 ? -9.148 -14.477 1.893 1 95.88 5 GLU B N 1
ATOM 763 C CA . GLU B 1 5 ? -10.305 -14.148 1.062 1 95.88 5 GLU B CA 1
ATOM 764 C C . GLU B 1 5 ? -9.875 -13.633 -0.305 1 95.88 5 GLU B C 1
ATOM 766 O O . GLU B 1 5 ? -10.516 -13.93 -1.318 1 95.88 5 GLU B O 1
ATOM 771 N N . LEU B 1 6 ? -8.836 -12.789 -0.282 1 94.38 6 LEU B N 1
ATOM 772 C CA . LEU B 1 6 ? -8.281 -12.289 -1.538 1 94.38 6 LEU B CA 1
ATOM 773 C C . LEU B 1 6 ? -7.797 -13.445 -2.412 1 94.38 6 LEU B C 1
ATOM 775 O O . LEU B 1 6 ? -8.078 -13.477 -3.611 1 94.38 6 LEU B O 1
ATOM 779 N N . ILE B 1 7 ? -7.102 -14.406 -1.804 1 94.38 7 ILE B N 1
ATOM 780 C CA . ILE B 1 7 ? -6.594 -15.57 -2.516 1 94.38 7 ILE B CA 1
ATOM 781 C C . ILE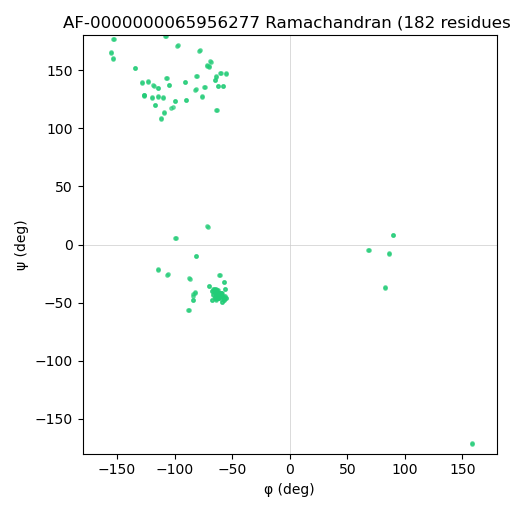 B 1 7 ? -7.758 -16.375 -3.094 1 94.38 7 ILE B C 1
ATOM 783 O O . ILE B 1 7 ? -7.711 -16.797 -4.246 1 94.38 7 ILE B O 1
ATOM 787 N N . GLU B 1 8 ? -8.75 -16.547 -2.33 1 93.69 8 GLU B N 1
ATOM 788 C CA . GLU B 1 8 ? -9.938 -17.266 -2.785 1 93.69 8 GLU B CA 1
ATOM 789 C C . GLU B 1 8 ? -10.57 -16.578 -3.996 1 93.69 8 GLU B C 1
ATOM 791 O O . GLU B 1 8 ? -10.984 -17.25 -4.945 1 93.69 8 GLU B O 1
ATOM 796 N N . ARG B 1 9 ? -10.648 -15.32 -4.008 1 92 9 ARG B N 1
ATOM 797 C CA . ARG B 1 9 ? -11.203 -14.57 -5.125 1 92 9 ARG B CA 1
ATOM 798 C C . ARG B 1 9 ? -10.359 -14.75 -6.383 1 92 9 ARG B C 1
ATOM 800 O O . ARG B 1 9 ? -10.891 -14.914 -7.48 1 92 9 ARG B O 1
ATOM 807 N N . ILE B 1 10 ? -9.086 -14.68 -6.145 1 91.38 10 ILE B N 1
ATOM 808 C CA . ILE B 1 10 ? -8.164 -14.828 -7.266 1 91.38 10 ILE B CA 1
ATOM 809 C C . ILE B 1 10 ? -8.32 -16.219 -7.883 1 91.38 10 ILE B C 1
ATOM 811 O O . ILE B 1 10 ? -8.414 -16.344 -9.109 1 91.38 10 ILE B O 1
ATOM 815 N N . VAL B 1 11 ? -8.375 -17.234 -7.059 1 91.38 11 VAL B N 1
ATOM 816 C CA . VAL B 1 11 ? -8.469 -18.609 -7.508 1 91.38 11 VAL B CA 1
ATOM 817 C C . VAL B 1 11 ? -9.789 -18.828 -8.25 1 91.38 11 VAL B C 1
ATOM 819 O O . VAL B 1 11 ? -9.828 -19.5 -9.281 1 91.38 11 VAL B O 1
ATOM 822 N N . THR B 1 12 ? -10.844 -18.25 -7.762 1 89.75 12 THR B N 1
ATOM 823 C CA . THR B 1 12 ? -12.172 -18.391 -8.344 1 89.75 12 THR B CA 1
ATOM 824 C C . THR B 1 12 ? -12.258 -17.672 -9.68 1 89.75 12 THR B C 1
ATOM 826 O O . THR B 1 12 ? -12.891 -18.172 -10.617 1 89.75 12 THR B O 1
ATOM 829 N N . GLN B 1 13 ? -11.609 -16.562 -9.812 1 84.5 13 GLN B N 1
ATOM 830 C CA . GLN B 1 13 ? -11.734 -15.727 -11 1 84.5 13 GLN B CA 1
ATOM 831 C C . GLN B 1 13 ? -10.797 -16.203 -12.109 1 84.5 13 GLN B C 1
ATOM 833 O O . GLN B 1 13 ? -11.148 -16.141 -13.289 1 84.5 13 GLN B O 1
ATOM 838 N N . GLN B 1 14 ? -9.562 -16.453 -11.844 1 76.12 14 GLN B N 1
ATOM 839 C CA . GLN B 1 14 ? -8.578 -16.781 -12.867 1 76.12 14 GLN B CA 1
ATOM 840 C C . GLN B 1 14 ? -8.625 -18.266 -13.219 1 76.12 14 GLN B C 1
ATOM 842 O O . GLN B 1 14 ? -8.719 -18.625 -14.391 1 76.12 14 GLN B O 1
ATOM 847 N N . GLY B 1 15 ? -8.734 -19.172 -12.289 1 76.44 15 GLY B N 1
ATOM 848 C CA . GLY B 1 15 ? -8.938 -20.594 -12.461 1 76.44 15 GLY B CA 1
ATOM 849 C C . GLY B 1 15 ? -7.734 -21.297 -13.07 1 76.44 15 GLY B C 1
ATOM 850 O O . GLY B 1 15 ? -7.734 -22.516 -13.211 1 76.44 15 GLY B O 1
ATOM 851 N N . LEU B 1 16 ? -6.688 -20.562 -13.469 1 83.12 16 LEU B N 1
ATOM 852 C CA . LEU B 1 16 ? -5.531 -21.172 -14.125 1 83.12 16 LEU B CA 1
ATOM 853 C C . LEU B 1 16 ? -4.516 -21.656 -13.094 1 83.12 16 LEU B C 1
ATOM 855 O O . LEU B 1 16 ? -3.795 -22.625 -13.336 1 83.12 16 LEU B O 1
ATOM 859 N N . LEU B 1 17 ? -4.48 -21.031 -12.031 1 87.06 17 LEU B N 1
ATOM 860 C CA . LEU B 1 17 ? -3.527 -21.375 -10.984 1 87.06 17 LEU B CA 1
ATOM 861 C C . LEU B 1 17 ? -4.223 -22.078 -9.82 1 87.06 17 LEU B C 1
ATOM 863 O O . LEU B 1 17 ? -5.363 -21.75 -9.484 1 87.06 17 LEU B O 1
ATOM 867 N N . SER B 1 18 ? -3.477 -23.031 -9.281 1 89.81 18 SER B N 1
ATOM 868 C CA . SER B 1 18 ? -3.986 -23.672 -8.078 1 89.81 18 SER B CA 1
ATOM 869 C C . SER B 1 18 ? -3.975 -22.719 -6.891 1 89.81 18 SER B C 1
ATOM 871 O O . SER B 1 18 ? -3.223 -21.734 -6.879 1 89.81 18 SER B O 1
ATOM 873 N N . SER B 1 19 ? -4.805 -23.016 -5.918 1 91.81 19 SER B N 1
ATOM 874 C CA . SER B 1 19 ? -4.836 -22.219 -4.688 1 91.81 19 SER B CA 1
ATOM 875 C C . SER B 1 19 ? -3.459 -22.172 -4.031 1 91.81 19 SER B C 1
ATOM 877 O O . SER B 1 19 ? -3.039 -21.125 -3.543 1 91.81 19 SER B O 1
ATOM 879 N N . LYS B 1 20 ? -2.818 -23.25 -4.098 1 91.56 20 LYS B N 1
ATOM 880 C CA . LYS B 1 20 ? -1.493 -23.359 -3.494 1 91.56 20 LYS B CA 1
ATOM 881 C C . LYS B 1 20 ? -0.499 -22.438 -4.203 1 91.56 20 LYS B C 1
ATOM 883 O O . LYS B 1 20 ? 0.307 -21.766 -3.555 1 91.56 20 LYS B O 1
ATOM 888 N N . ASP B 1 21 ? -0.527 -22.438 -5.488 1 90.5 21 ASP B N 1
ATOM 889 C CA . ASP B 1 21 ? 0.381 -21.609 -6.273 1 90.5 21 ASP B CA 1
ATOM 890 C C . ASP B 1 21 ? 0.108 -20.125 -6.043 1 90.5 21 ASP B C 1
ATOM 892 O O . ASP B 1 21 ? 1.04 -19.328 -5.914 1 90.5 21 ASP B O 1
ATOM 896 N N . VAL B 1 22 ? -1.17 -19.797 -5.984 1 93 22 VAL B N 1
ATOM 897 C CA . VAL B 1 22 ? -1.562 -18.406 -5.738 1 93 22 VAL B CA 1
ATOM 898 C C . VAL B 1 22 ? -1.06 -17.969 -4.367 1 93 22 VAL B C 1
ATOM 900 O O . VAL B 1 22 ? -0.477 -16.891 -4.234 1 93 22 VAL B O 1
ATOM 903 N N . GLU B 1 23 ? -1.271 -18.812 -3.432 1 93.44 23 GLU B N 1
ATOM 904 C CA . GLU B 1 23 ? -0.828 -18.516 -2.074 1 93.44 23 GLU B CA 1
ATOM 905 C C . GLU B 1 23 ? 0.684 -18.312 -2.02 1 93.44 23 GLU B C 1
ATOM 907 O O . GLU B 1 23 ? 1.17 -17.375 -1.385 1 93.44 23 GLU B O 1
ATOM 912 N N . LEU B 1 24 ? 1.393 -19.172 -2.629 1 92.81 24 LEU B N 1
ATOM 913 C CA . LEU B 1 24 ? 2.85 -19.094 -2.637 1 92.81 24 LEU B CA 1
ATOM 914 C C . LEU B 1 24 ? 3.33 -17.828 -3.328 1 92.81 24 LEU B C 1
ATOM 916 O O . LEU B 1 24 ? 4.246 -17.156 -2.844 1 92.81 24 LEU B O 1
ATOM 920 N N . ALA B 1 25 ? 2.785 -17.531 -4.449 1 92.12 25 ALA B N 1
ATOM 921 C CA . ALA B 1 25 ? 3.162 -16.328 -5.195 1 92.12 25 ALA B CA 1
ATOM 922 C C . ALA B 1 25 ? 2.924 -15.07 -4.367 1 92.12 25 ALA B C 1
ATOM 924 O O . ALA B 1 25 ? 3.785 -14.195 -4.301 1 92.12 25 ALA B O 1
ATOM 925 N N . ILE B 1 26 ? 1.791 -14.977 -3.719 1 93.44 26 ILE B N 1
ATOM 926 C CA . ILE B 1 26 ? 1.41 -13.797 -2.945 1 93.44 26 ILE B CA 1
ATOM 927 C C . ILE B 1 26 ? 2.316 -13.664 -1.725 1 93.44 26 ILE B C 1
ATOM 929 O O . ILE B 1 26 ? 2.83 -12.586 -1.437 1 93.44 26 ILE B O 1
ATOM 933 N N . LYS B 1 27 ? 2.477 -14.734 -1.05 1 93.5 27 LYS B N 1
ATOM 934 C CA . LYS B 1 27 ? 3.355 -14.734 0.117 1 93.5 27 LYS B CA 1
ATOM 935 C C . LYS B 1 27 ? 4.762 -14.281 -0.256 1 93.5 27 LYS B C 1
ATOM 937 O O . LYS B 1 27 ? 5.367 -13.469 0.448 1 93.5 27 LYS B O 1
ATOM 942 N N . THR B 1 28 ? 5.289 -14.797 -1.304 1 94.5 28 THR B N 1
ATOM 943 C CA . THR B 1 28 ? 6.641 -14.469 -1.735 1 94.5 28 THR B CA 1
ATOM 944 C C . THR B 1 28 ? 6.73 -13.008 -2.172 1 94.5 28 THR B C 1
ATOM 946 O O . THR B 1 28 ? 7.719 -12.328 -1.892 1 94.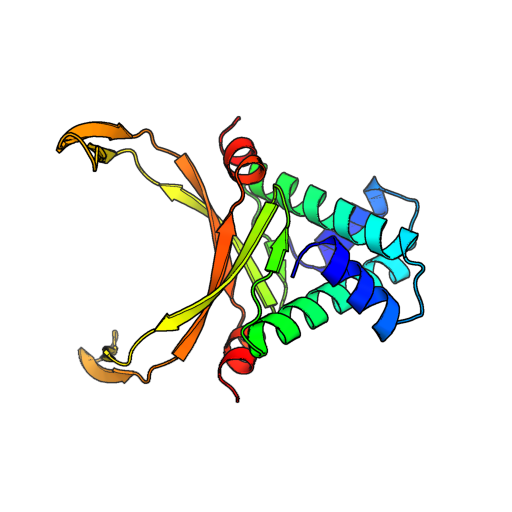5 28 THR B O 1
ATOM 949 N N . MET B 1 29 ? 5.727 -12.586 -2.906 1 95.44 29 MET B N 1
ATOM 950 C CA . MET B 1 29 ? 5.695 -11.188 -3.326 1 95.44 29 MET B CA 1
ATOM 951 C C . MET B 1 29 ? 5.75 -10.258 -2.119 1 95.44 29 MET B C 1
ATOM 953 O O . MET B 1 29 ? 6.551 -9.32 -2.09 1 95.44 29 MET B O 1
ATOM 957 N N . LEU B 1 30 ? 4.914 -10.531 -1.093 1 96.75 30 LEU B N 1
ATOM 958 C CA . LEU B 1 30 ? 4.852 -9.688 0.096 1 96.75 30 LEU B CA 1
ATOM 959 C C . LEU B 1 30 ? 6.188 -9.68 0.831 1 96.75 30 LEU B C 1
ATOM 961 O O . LEU B 1 30 ? 6.633 -8.641 1.314 1 96.75 30 LEU B O 1
ATOM 965 N N . GLU B 1 31 ? 6.777 -10.812 0.859 1 95.88 31 GLU B N 1
ATOM 966 C CA . GLU B 1 31 ? 8.086 -10.914 1.493 1 95.88 31 GLU B CA 1
ATOM 967 C C . GLU B 1 31 ? 9.133 -10.094 0.745 1 95.88 31 GLU B C 1
ATOM 969 O O . GLU B 1 31 ? 9.914 -9.367 1.36 1 95.88 31 GLU B O 1
ATOM 974 N N . GLN B 1 32 ? 9.172 -10.188 -0.558 1 95.81 32 GLN B N 1
ATOM 975 C CA . GLN B 1 32 ? 10.133 -9.43 -1.355 1 95.81 32 GLN B CA 1
ATOM 976 C C . GLN B 1 32 ? 9.891 -7.93 -1.243 1 95.81 32 GLN B C 1
ATOM 978 O O . GLN B 1 32 ? 10.836 -7.141 -1.217 1 95.81 32 GLN B O 1
ATOM 983 N N . MET B 1 33 ? 8.609 -7.543 -1.208 1 97.5 33 MET B N 1
ATOM 984 C CA . MET B 1 33 ? 8.297 -6.129 -1.033 1 97.5 33 MET B CA 1
ATOM 985 C C . MET B 1 33 ? 8.797 -5.621 0.315 1 97.5 33 MET B C 1
ATOM 987 O O . MET B 1 33 ? 9.406 -4.551 0.393 1 97.5 33 MET B O 1
ATOM 991 N N . ALA B 1 34 ? 8.539 -6.438 1.345 1 97.25 34 ALA B N 1
ATOM 992 C CA . ALA B 1 34 ? 8.984 -6.051 2.682 1 97.25 34 ALA B CA 1
ATOM 993 C C . ALA B 1 34 ? 10.5 -5.922 2.74 1 97.25 34 ALA B C 1
ATOM 995 O O . ALA B 1 34 ? 11.031 -4.965 3.312 1 97.25 34 ALA B O 1
ATOM 996 N N . GLN B 1 35 ? 11.164 -6.867 2.129 1 95.75 35 GLN B N 1
ATOM 997 C CA . GLN B 1 35 ? 12.625 -6.848 2.109 1 95.75 35 GLN B CA 1
ATOM 998 C C . GLN B 1 35 ? 13.148 -5.625 1.36 1 95.75 35 GLN B C 1
ATOM 1000 O O . GLN B 1 35 ? 14.094 -4.977 1.811 1 95.75 35 GLN B O 1
ATOM 1005 N N . ALA B 1 36 ? 12.586 -5.375 0.202 1 96.56 36 ALA B N 1
ATOM 1006 C CA . ALA B 1 36 ? 12.984 -4.219 -0.596 1 96.56 36 ALA B CA 1
ATOM 1007 C C . ALA B 1 36 ? 12.812 -2.924 0.191 1 96.56 36 ALA B C 1
ATOM 1009 O O . ALA B 1 36 ? 13.719 -2.09 0.232 1 96.56 36 ALA B O 1
ATOM 1010 N N . LEU B 1 37 ? 11.719 -2.732 0.9 1 97.25 37 LEU B N 1
ATOM 1011 C CA . LEU B 1 37 ? 11.469 -1.534 1.691 1 97.25 37 LEU B CA 1
ATOM 1012 C C . LEU B 1 37 ? 12.422 -1.45 2.875 1 97.25 37 LEU B C 1
ATOM 1014 O O . LEU B 1 37 ? 12.938 -0.373 3.191 1 97.25 37 LEU B O 1
ATOM 1018 N N . ALA B 1 38 ? 12.656 -2.574 3.475 1 96.44 38 ALA B N 1
ATOM 1019 C CA . ALA B 1 38 ? 13.539 -2.594 4.641 1 96.44 38 ALA B CA 1
ATOM 1020 C C . ALA B 1 38 ? 14.945 -2.111 4.277 1 96.44 38 ALA B C 1
ATOM 1022 O O . ALA B 1 38 ? 15.656 -1.565 5.121 1 96.44 38 ALA B O 1
ATOM 1023 N N . THR B 1 39 ? 15.281 -2.289 2.996 1 94.81 39 THR B N 1
ATOM 1024 C CA . THR B 1 39 ? 16.609 -1.893 2.547 1 94.81 39 THR B CA 1
ATOM 1025 C C . THR B 1 39 ? 16.562 -0.528 1.865 1 94.81 39 THR B C 1
ATOM 1027 O O . THR B 1 39 ? 17.531 -0.123 1.214 1 94.81 39 THR B O 1
ATOM 1030 N N . GLY B 1 40 ? 15.414 0.145 1.868 1 95.5 40 GLY B N 1
ATOM 1031 C CA . GLY B 1 40 ? 15.297 1.512 1.388 1 95.5 40 GLY B CA 1
ATOM 1032 C C . GLY B 1 40 ? 14.977 1.6 -0.093 1 95.5 40 GLY B C 1
ATOM 1033 O O . GLY B 1 40 ? 15.023 2.682 -0.681 1 95.5 40 GLY B O 1
ATOM 1034 N N . GLU B 1 41 ? 14.695 0.473 -0.692 1 97 41 GLU B N 1
ATOM 1035 C CA . GLU B 1 41 ? 14.391 0.447 -2.119 1 97 41 GLU B CA 1
ATOM 1036 C C . GLU B 1 41 ? 12.938 0.821 -2.385 1 97 41 GLU B C 1
ATOM 1038 O O . GLU B 1 41 ? 12.031 0.314 -1.723 1 97 41 GLU B O 1
ATOM 1043 N N . ARG B 1 42 ? 12.75 1.718 -3.369 1 98 42 ARG B N 1
ATOM 1044 C CA . ARG B 1 42 ? 11.406 2.072 -3.826 1 98 42 ARG B CA 1
ATOM 1045 C C . ARG B 1 42 ? 10.867 1.026 -4.793 1 98 42 ARG B C 1
ATOM 1047 O O . ARG B 1 42 ? 11.617 0.456 -5.586 1 98 42 ARG B O 1
ATOM 1054 N N . ILE B 1 43 ? 9.539 0.799 -4.699 1 98.44 43 ILE B N 1
ATOM 1055 C CA . ILE B 1 43 ? 8.859 -0.146 -5.582 1 98.44 43 ILE B CA 1
ATOM 1056 C C . ILE B 1 43 ? 7.793 0.582 -6.398 1 98.44 43 ILE B C 1
ATOM 1058 O O . ILE B 1 43 ? 6.945 1.277 -5.836 1 98.44 43 ILE B O 1
ATOM 1062 N N . GLU B 1 44 ? 7.867 0.431 -7.66 1 98.5 44 GLU B N 1
ATOM 1063 C CA . GLU B 1 44 ? 6.887 1.065 -8.531 1 98.5 44 GLU B CA 1
ATOM 1064 C C . GLU B 1 44 ? 6.07 0.024 -9.297 1 98.5 44 GLU B C 1
ATOM 1066 O O . GLU B 1 44 ? 6.633 -0.8 -10.023 1 98.5 44 GLU B O 1
ATOM 1071 N N . ILE B 1 45 ? 4.82 0.022 -9.117 1 97.69 45 ILE B N 1
ATOM 1072 C CA . ILE B 1 45 ? 3.869 -0.774 -9.883 1 97.69 45 ILE B CA 1
ATOM 1073 C C . ILE B 1 45 ? 2.996 0.145 -10.734 1 97.69 45 ILE B C 1
ATOM 1075 O O . ILE B 1 45 ? 2.059 0.765 -10.227 1 97.69 45 ILE B O 1
ATOM 1079 N N . ARG B 1 46 ? 3.289 0.056 -11.984 1 96.5 46 ARG B N 1
ATOM 1080 C CA . ARG B 1 46 ? 2.629 0.988 -12.891 1 96.5 46 ARG B CA 1
ATOM 1081 C C . ARG B 1 46 ? 1.111 0.854 -12.805 1 96.5 46 ARG B C 1
ATOM 1083 O O . ARG B 1 46 ? 0.582 -0.258 -12.773 1 96.5 46 ARG B O 1
ATOM 1090 N N . GLY B 1 47 ? 0.447 2.074 -12.766 1 96.56 47 GLY B N 1
ATOM 1091 C CA . GLY B 1 47 ? -1.006 2.105 -12.703 1 96.56 47 GLY B CA 1
ATOM 1092 C C . GLY B 1 47 ? -1.549 1.929 -11.305 1 96.56 47 GLY B C 1
ATOM 1093 O O . GLY B 1 47 ? -2.592 2.488 -10.961 1 96.56 47 GLY B O 1
ATOM 1094 N N . PHE B 1 48 ? -0.938 1.12 -10.508 1 97.94 48 PHE B N 1
ATOM 1095 C CA . PHE B 1 48 ? -1.419 0.788 -9.172 1 97.94 48 PHE B CA 1
ATOM 1096 C C . PHE B 1 48 ? -0.89 1.781 -8.148 1 97.94 48 PHE B C 1
ATOM 1098 O O . PHE B 1 48 ? -1.669 2.432 -7.445 1 97.94 48 PHE B O 1
ATOM 1105 N N . GLY B 1 49 ? 0.467 1.863 -8.148 1 98.5 49 GLY B N 1
ATOM 1106 C CA . GLY B 1 49 ? 1.073 2.797 -7.215 1 98.5 49 GLY B CA 1
ATOM 1107 C C . GLY B 1 49 ? 2.523 2.477 -6.906 1 98.5 49 GLY B C 1
ATOM 1108 O O . GLY B 1 49 ? 3.133 1.633 -7.57 1 98.5 49 GLY B O 1
ATOM 1109 N N . SER B 1 50 ? 3.041 3.199 -5.914 1 98.81 50 SER B N 1
ATOM 1110 C CA . SER B 1 50 ? 4.43 3 -5.516 1 98.81 50 SER B CA 1
ATOM 1111 C C . SER B 1 50 ? 4.566 2.92 -3.998 1 98.81 50 SER B C 1
ATOM 1113 O O . SER B 1 50 ? 3.736 3.467 -3.268 1 98.81 50 SER B O 1
ATOM 1115 N N . PHE B 1 51 ? 5.559 2.215 -3.555 1 98.81 51 PHE B N 1
ATOM 1116 C CA . PHE B 1 51 ? 5.914 2.066 -2.148 1 98.81 51 PHE B CA 1
ATOM 1117 C C . PHE B 1 51 ? 7.312 2.613 -1.882 1 98.81 51 PHE B C 1
ATOM 1119 O O . PHE B 1 51 ? 8.234 2.377 -2.664 1 98.81 51 PHE B O 1
ATOM 1126 N N . SER B 1 52 ? 7.414 3.318 -0.832 1 98.62 52 SER B N 1
ATOM 1127 C CA . SER B 1 52 ? 8.703 3.863 -0.421 1 98.62 52 SER B CA 1
ATOM 1128 C C . SER B 1 52 ? 8.758 4.07 1.089 1 98.62 52 SER B C 1
ATOM 1130 O O . SER B 1 52 ? 7.801 3.766 1.8 1 98.62 52 SER B O 1
ATOM 1132 N N . LEU B 1 53 ? 9.945 4.52 1.571 1 98.06 53 LEU B N 1
ATOM 1133 C CA . LEU B 1 53 ? 10.109 4.863 2.98 1 98.06 53 LEU B CA 1
ATOM 1134 C C . LEU B 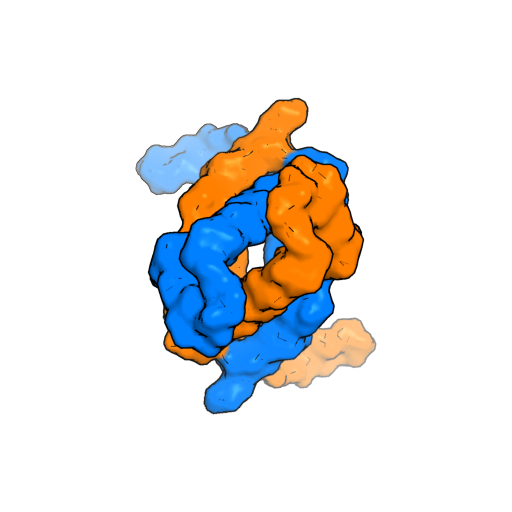1 53 ? 10.148 6.375 3.174 1 98.06 53 LEU B C 1
ATOM 1136 O O . LEU B 1 53 ? 10.766 7.09 2.379 1 98.06 53 LEU B O 1
ATOM 1140 N N . HIS B 1 54 ? 9.484 6.762 4.16 1 97.62 54 HIS B N 1
ATOM 1141 C CA . HIS B 1 54 ? 9.562 8.141 4.621 1 97.62 54 HIS B CA 1
ATOM 1142 C C . HIS B 1 54 ? 10.18 8.227 6.012 1 97.62 54 HIS B C 1
ATOM 1144 O O . HIS B 1 54 ? 9.883 7.406 6.879 1 97.62 54 HIS B O 1
ATOM 1150 N N . TYR B 1 55 ? 11.047 9.125 6.133 1 97.44 55 TYR B N 1
ATOM 1151 C CA . TYR B 1 55 ? 11.625 9.336 7.457 1 97.44 55 TYR B CA 1
ATOM 1152 C C . TYR B 1 55 ? 10.828 10.367 8.242 1 97.44 55 TYR B C 1
ATOM 1154 O O . TYR B 1 55 ? 10.539 11.453 7.742 1 97.44 55 TYR B O 1
ATOM 1162 N N . ARG B 1 56 ? 10.422 9.914 9.398 1 96.94 56 ARG B N 1
ATOM 1163 C CA . ARG B 1 56 ? 9.805 10.836 10.352 1 96.94 56 ARG B CA 1
ATOM 1164 C C . ARG B 1 56 ? 10.805 11.273 11.414 1 96.94 56 ARG B C 1
ATOM 1166 O O . ARG B 1 56 ? 11.352 10.445 12.141 1 96.94 56 ARG B O 1
ATOM 1173 N N . ALA B 1 57 ? 10.953 12.508 11.484 1 97.44 57 ALA B N 1
ATOM 1174 C CA . ALA B 1 57 ? 11.93 13.062 12.414 1 97.44 57 ALA B CA 1
ATOM 1175 C C . ALA B 1 57 ? 11.477 12.891 13.859 1 97.44 57 ALA B C 1
ATOM 1177 O O . ALA B 1 57 ? 10.281 12.766 14.133 1 97.44 57 ALA B O 1
ATOM 1178 N N . PRO B 1 58 ? 12.492 12.844 14.727 1 97.62 58 PRO B N 1
ATOM 1179 C CA . PRO B 1 58 ? 12.125 12.82 16.156 1 97.62 58 PRO B CA 1
ATOM 1180 C C . PRO B 1 58 ? 11.242 14 16.547 1 97.62 58 PRO B C 1
ATOM 1182 O O . PRO B 1 58 ? 11.375 15.094 15.992 1 97.62 58 PRO B O 1
ATOM 11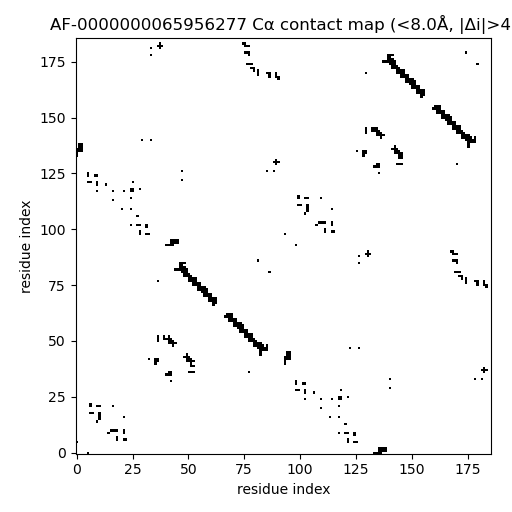85 N N . ARG B 1 59 ? 10.383 13.734 17.484 1 97.44 59 ARG B N 1
ATOM 1186 C CA . ARG B 1 59 ? 9.469 14.781 17.906 1 97.44 59 ARG B CA 1
ATOM 1187 C C . ARG B 1 59 ? 8.984 14.539 19.344 1 97.44 59 ARG B C 1
ATOM 1189 O O . ARG B 1 59 ? 9.258 13.484 19.922 1 97.44 59 ARG B O 1
ATOM 1196 N N . VAL B 1 60 ? 8.414 15.594 19.859 1 96.88 60 VAL B N 1
ATOM 1197 C CA . VAL B 1 60 ? 7.82 15.477 21.188 1 96.88 60 VAL B CA 1
ATOM 1198 C C . VAL B 1 60 ? 6.301 15.367 21.062 1 96.88 60 VAL B C 1
ATOM 1200 O O . VAL B 1 60 ? 5.664 16.203 20.422 1 96.88 60 VAL B O 1
ATOM 1203 N N . GLY B 1 61 ? 5.812 14.273 21.5 1 95.12 61 GLY B N 1
ATOM 1204 C CA . GLY B 1 61 ? 4.371 14.086 21.562 1 95.12 61 GLY B CA 1
ATOM 1205 C C . GLY B 1 61 ? 3.822 14.125 22.969 1 95.12 61 GLY B C 1
ATOM 1206 O O . GLY B 1 61 ? 4.5 14.57 23.906 1 95.12 61 GLY B O 1
ATOM 1207 N N . ARG B 1 62 ? 2.453 13.969 23.109 1 96.19 62 ARG B N 1
ATOM 1208 C CA . ARG B 1 62 ? 1.817 13.938 24.422 1 96.19 62 ARG B CA 1
ATOM 1209 C C . ARG B 1 62 ? 1.015 12.656 24.625 1 96.19 62 ARG B C 1
ATOM 1211 O O . ARG B 1 62 ? 0.47 12.109 23.656 1 96.19 62 ARG B O 1
ATOM 1218 N N . ASN B 1 63 ? 1 11.992 25.812 1 95.06 63 ASN B N 1
ATOM 1219 C CA . ASN B 1 63 ? 0.106 10.898 26.172 1 95.06 63 ASN B CA 1
ATOM 1220 C C . ASN B 1 63 ? -1.352 11.352 26.203 1 95.06 63 ASN B C 1
ATOM 1222 O O . ASN B 1 63 ? -1.718 12.25 26.953 1 95.06 63 ASN B O 1
ATOM 1226 N N . PRO B 1 64 ? -2.152 10.805 25.328 1 93.62 64 PRO B N 1
ATOM 1227 C CA . PRO B 1 64 ? -3.537 11.273 25.219 1 93.62 64 PRO B CA 1
ATOM 1228 C C . PRO B 1 64 ? -4.297 11.172 26.547 1 93.62 64 PRO B C 1
ATOM 1230 O O . PRO B 1 64 ? -5.199 11.969 26.812 1 93.62 64 PRO B O 1
ATOM 1233 N N . LYS B 1 65 ? -3.959 10.18 27.344 1 96.06 65 LYS B N 1
ATOM 1234 C CA . LYS B 1 65 ? -4.66 9.93 28.594 1 96.06 65 LYS B CA 1
ATOM 1235 C C . LYS B 1 65 ? -4.133 10.828 29.703 1 96.06 65 LYS B C 1
ATOM 1237 O O . LYS B 1 65 ? -4.91 11.352 30.5 1 96.06 65 LYS B O 1
ATOM 1242 N N . THR B 1 66 ? -2.896 11.117 29.906 1 95.75 66 THR B N 1
ATOM 1243 C CA . THR B 1 66 ? -2.303 11.781 31.062 1 95.75 66 THR B CA 1
ATOM 1244 C C . THR B 1 66 ? -1.892 13.211 30.703 1 95.75 66 THR B C 1
ATOM 1246 O O . THR B 1 66 ? -1.668 14.039 31.594 1 95.75 66 THR B O 1
ATOM 1249 N N . GLY B 1 67 ? -1.595 13.492 29.406 1 95.31 67 GLY B N 1
ATOM 1250 C CA . GLY B 1 67 ? -1.128 14.789 28.938 1 95.31 67 GLY B CA 1
ATOM 1251 C C . GLY B 1 67 ? 0.376 14.953 29.047 1 95.31 67 GLY B C 1
ATOM 1252 O O . GLY B 1 67 ? 0.924 15.977 28.625 1 95.31 67 GLY B O 1
ATOM 1253 N N . GLN B 1 68 ? 1.035 14.039 29.656 1 96.56 68 GLN B N 1
ATOM 1254 C CA . GLN B 1 68 ? 2.482 14.109 29.828 1 96.56 68 GLN B CA 1
ATOM 1255 C C . GLN B 1 68 ? 3.199 14.062 28.484 1 96.56 68 GLN B C 1
ATOM 1257 O O . GLN B 1 68 ? 2.785 13.328 27.578 1 96.56 68 GLN B O 1
ATOM 1262 N N . SER B 1 69 ? 4.355 14.852 28.469 1 97.06 69 SER B N 1
ATOM 1263 C CA . SER B 1 69 ? 5.168 14.867 27.25 1 97.06 69 SER B CA 1
ATOM 1264 C C . SER B 1 69 ? 5.965 13.578 27.109 1 97.06 69 SER B C 1
ATOM 1266 O O . SER B 1 69 ? 6.469 13.039 28.094 1 97.06 69 SER B O 1
ATOM 1268 N N . VAL B 1 70 ? 5.949 13.039 25.875 1 96.19 70 VAL B N 1
ATOM 1269 C CA . VAL B 1 70 ? 6.727 11.844 25.562 1 96.19 70 VAL B CA 1
ATOM 1270 C C . VAL B 1 70 ? 7.605 12.117 24.344 1 96.19 70 VAL B C 1
ATOM 1272 O O . VAL B 1 70 ? 7.129 12.641 23.328 1 96.19 70 VAL B O 1
ATOM 1275 N N . SER B 1 71 ? 8.906 11.82 24.484 1 96.5 71 SER B N 1
ATOM 1276 C CA . SER B 1 71 ? 9.836 11.914 23.359 1 96.5 71 SER B CA 1
ATOM 1277 C C . SER B 1 71 ? 9.664 10.742 22.406 1 96.5 71 SER B C 1
ATOM 1279 O O . SER B 1 71 ? 9.695 9.578 22.828 1 96.5 71 SER B O 1
ATOM 1281 N N . LEU B 1 72 ? 9.477 11.086 21.141 1 95.06 72 LEU B N 1
ATOM 1282 C CA . LEU B 1 72 ? 9.375 10.062 20.094 1 95.06 72 LEU B CA 1
ATOM 1283 C C . LEU B 1 72 ? 10.602 10.086 19.188 1 95.06 72 LEU B C 1
ATOM 1285 O O . LEU B 1 72 ? 10.969 11.133 18.672 1 95.06 72 LEU B O 1
ATOM 1289 N N . ASP B 1 73 ? 11.195 8.938 19.062 1 95.19 73 ASP B N 1
ATOM 1290 C CA . ASP B 1 73 ? 12.383 8.82 18.219 1 95.19 73 ASP B CA 1
ATOM 1291 C C . ASP B 1 73 ? 12.016 8.914 16.734 1 95.19 73 ASP B C 1
ATOM 1293 O O . ASP B 1 73 ? 10.859 8.688 16.359 1 95.19 73 ASP B O 1
ATOM 1297 N N . GLY B 1 74 ? 13.008 9.344 15.977 1 96.44 74 GLY B N 1
ATOM 1298 C CA . GLY B 1 74 ? 12.836 9.242 14.539 1 96.44 74 GLY B CA 1
ATOM 1299 C C . GLY B 1 74 ? 12.633 7.816 14.062 1 96.44 74 GLY B C 1
ATOM 1300 O O . GLY B 1 74 ? 13.141 6.875 14.672 1 96.44 74 GLY B O 1
ATOM 1301 N N . LYS B 1 75 ? 11.844 7.715 13 1 96.56 75 LYS B N 1
ATOM 1302 C CA . LYS B 1 75 ? 11.641 6.371 12.469 1 96.56 75 LYS B CA 1
ATOM 1303 C C . LYS B 1 75 ? 11.305 6.414 10.977 1 96.56 75 LYS B C 1
ATOM 1305 O O . LYS B 1 75 ? 10.906 7.457 10.461 1 96.56 75 LYS B O 1
ATOM 1310 N N . PHE B 1 76 ? 11.5 5.352 10.398 1 97.56 76 PHE B N 1
ATOM 1311 C CA . PHE B 1 76 ? 11.062 5.168 9.016 1 97.56 76 PHE B CA 1
ATOM 1312 C C . PHE B 1 76 ? 9.656 4.598 8.969 1 97.56 76 PHE B C 1
ATOM 1314 O O . PHE B 1 76 ? 9.297 3.736 9.773 1 97.56 76 PHE B O 1
ATOM 1321 N N . VAL B 1 77 ? 8.938 5.156 8.016 1 97.62 77 VAL B N 1
ATOM 1322 C CA . VAL B 1 77 ? 7.566 4.691 7.828 1 97.62 77 VAL B CA 1
ATOM 1323 C C . VAL B 1 77 ? 7.348 4.285 6.375 1 97.62 77 VAL B C 1
ATOM 1325 O O . VAL B 1 77 ? 7.633 5.062 5.457 1 97.62 77 VAL B O 1
ATOM 1328 N N . PRO B 1 78 ? 6.824 3.049 6.137 1 98.56 78 PRO B N 1
ATOM 1329 C CA . PRO B 1 78 ? 6.402 2.703 4.777 1 98.56 78 PRO B CA 1
ATOM 1330 C C . PRO B 1 78 ? 5.27 3.592 4.262 1 98.56 78 PRO B C 1
ATOM 1332 O O . PRO B 1 78 ? 4.316 3.867 4.996 1 98.56 78 PRO B O 1
ATOM 1335 N N . HIS B 1 79 ? 5.43 4.016 2.994 1 98.62 79 HIS B N 1
ATOM 1336 C CA . HIS B 1 79 ? 4.465 4.914 2.365 1 98.62 79 HIS B CA 1
ATOM 1337 C C . HIS B 1 79 ? 4.004 4.367 1.02 1 98.62 79 HIS B C 1
ATOM 1339 O O . HIS B 1 79 ? 4.805 3.828 0.255 1 98.62 79 HIS B O 1
ATOM 1345 N N . PHE B 1 80 ? 2.74 4.504 0.758 1 98.81 80 PHE B N 1
ATOM 1346 C CA . PHE B 1 80 ? 2.141 4.145 -0.521 1 98.81 80 PHE B CA 1
ATOM 1347 C C . PHE B 1 80 ? 1.613 5.383 -1.238 1 98.81 80 PHE B C 1
ATOM 1349 O O . PHE B 1 80 ? 0.859 6.168 -0.66 1 98.81 80 PHE B O 1
ATOM 1356 N N . LYS B 1 81 ? 2.021 5.535 -2.441 1 98.56 81 LYS B N 1
ATOM 1357 C CA . LYS B 1 81 ? 1.475 6.555 -3.334 1 98.56 81 LYS B CA 1
ATOM 1358 C C . LYS B 1 81 ? 0.63 5.922 -4.438 1 98.56 81 LYS B C 1
ATOM 1360 O O . LYS B 1 81 ? 1.161 5.262 -5.332 1 98.56 81 LYS B O 1
ATOM 1365 N N . PRO B 1 82 ? -0.668 6.16 -4.445 1 98.5 82 PRO B N 1
ATOM 1366 C CA . PRO B 1 82 ? -1.522 5.543 -5.465 1 98.5 82 PRO B CA 1
ATOM 1367 C C . PRO B 1 82 ? -1.2 6.027 -6.875 1 98.5 82 PRO B C 1
ATOM 1369 O O . PRO B 1 82 ? -0.901 7.207 -7.074 1 98.5 82 PRO B O 1
ATOM 1372 N N . GLY B 1 83 ? -1.273 5.078 -7.805 1 97.94 83 GLY B N 1
ATOM 1373 C CA . GLY B 1 83 ? -1.078 5.414 -9.203 1 97.94 83 GLY B CA 1
ATOM 1374 C C . GLY B 1 83 ? -2.295 6.055 -9.844 1 97.94 83 GLY B C 1
ATOM 1375 O O . GLY B 1 83 ? -3.385 6.039 -9.266 1 97.94 83 GLY B O 1
ATOM 1376 N N . LYS B 1 84 ? -2.051 6.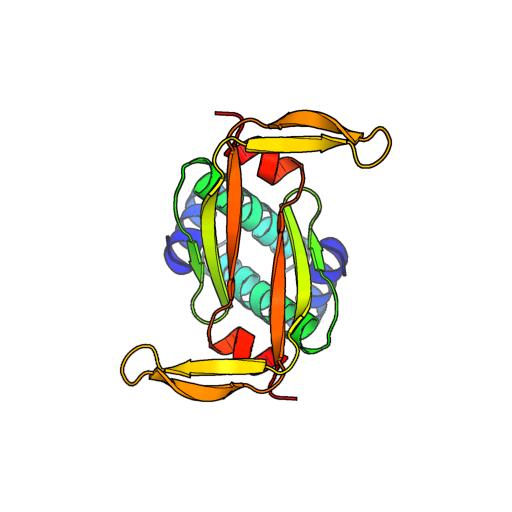598 -11 1 97 84 LYS B N 1
ATOM 1377 C CA . LYS B 1 84 ? -3.107 7.332 -11.695 1 97 84 LYS B CA 1
ATOM 1378 C C . LYS B 1 84 ? -4.312 6.434 -11.961 1 97 84 LYS B C 1
ATOM 1380 O O . LYS B 1 84 ? -5.457 6.84 -11.742 1 97 84 LYS B O 1
ATOM 1385 N N . GLU B 1 85 ? -4.078 5.305 -12.484 1 97.38 85 GLU B N 1
ATOM 1386 C CA . GLU B 1 85 ? -5.168 4.41 -12.859 1 97.38 85 GLU B CA 1
ATOM 1387 C C . GLU B 1 85 ? -5.988 4 -11.641 1 97.38 85 GLU B C 1
ATOM 1389 O O . GLU B 1 85 ? -7.219 3.941 -11.703 1 97.38 85 GLU B O 1
ATOM 1394 N N . LEU B 1 86 ? -5.348 3.666 -10.586 1 98 86 LEU B N 1
ATOM 1395 C CA . LEU B 1 86 ? -6.059 3.307 -9.359 1 98 86 LEU B CA 1
ATOM 1396 C C . LEU B 1 86 ? -6.871 4.488 -8.836 1 98 86 LEU B C 1
ATOM 1398 O O . LEU B 1 86 ? -8.031 4.324 -8.445 1 98 86 LEU B O 1
ATOM 1402 N N . ARG B 1 87 ? -6.285 5.688 -8.836 1 97.44 87 ARG B N 1
ATOM 1403 C CA . ARG B 1 87 ? -6.992 6.883 -8.391 1 97.44 87 ARG B CA 1
ATOM 1404 C C . ARG B 1 87 ? -8.242 7.125 -9.227 1 97.44 87 ARG B C 1
ATOM 1406 O O . ARG B 1 87 ? -9.297 7.484 -8.695 1 97.44 87 ARG B O 1
ATOM 1413 N N . ASP B 1 88 ? -8.109 6.922 -10.508 1 97.06 88 ASP B N 1
ATOM 1414 C CA . ASP B 1 88 ? -9.25 7.105 -11.398 1 97.06 88 ASP B CA 1
ATOM 1415 C C . ASP B 1 88 ? -10.336 6.066 -11.117 1 97.06 88 ASP B C 1
ATOM 1417 O O . ASP B 1 88 ? -11.523 6.391 -11.109 1 97.06 88 ASP B O 1
ATOM 1421 N N . ARG B 1 89 ? -9.977 4.926 -10.867 1 96.56 89 ARG B N 1
ATOM 1422 C CA . ARG B 1 89 ? -10.906 3.82 -10.656 1 96.56 89 ARG B CA 1
ATOM 1423 C C . ARG B 1 89 ? -11.734 4.035 -9.398 1 96.56 89 ARG B C 1
ATOM 1425 O O . ARG B 1 89 ? -12.914 3.682 -9.352 1 96.56 89 ARG B O 1
ATOM 1432 N N . VAL B 1 90 ? -11.117 4.555 -8.383 1 97.38 90 VAL B N 1
ATOM 1433 C CA . VAL B 1 90 ? -11.828 4.66 -7.109 1 97.38 90 VAL B CA 1
ATOM 1434 C C . VAL B 1 90 ? -12.734 5.891 -7.125 1 97.38 90 VAL B C 1
ATOM 1436 O O . VAL B 1 90 ? -13.531 6.09 -6.211 1 97.38 90 VAL B O 1
ATOM 1439 N N . ASN B 1 91 ? -12.547 6.723 -8.18 1 95.75 91 ASN B N 1
ATOM 1440 C CA . ASN B 1 91 ? -13.367 7.926 -8.273 1 95.75 91 ASN B CA 1
ATOM 1441 C C . ASN B 1 91 ? -14.297 7.875 -9.484 1 95.75 91 ASN B C 1
ATOM 1443 O O . ASN B 1 91 ? -15.078 8.797 -9.711 1 95.75 91 ASN B O 1
ATOM 1447 N N . ASP B 1 92 ? -13.938 7.043 -10.508 1 83.69 92 ASP B N 1
ATOM 1448 C CA . ASP B 1 92 ? -14.773 6.977 -11.703 1 83.69 92 ASP B CA 1
ATOM 1449 C C . ASP B 1 92 ? -16.078 6.254 -11.414 1 83.69 92 ASP B C 1
ATOM 1451 O O . ASP B 1 92 ? -16.984 6.23 -12.258 1 83.69 92 ASP B O 1
ATOM 1455 N N . ASP B 1 93 ? -16.641 5.969 -10.125 1 56.06 93 ASP B N 1
ATOM 1456 C CA . ASP B 1 93 ? -18.031 5.555 -10.211 1 56.06 93 ASP B CA 1
ATOM 1457 C C . ASP B 1 93 ? -18.953 6.754 -10.445 1 56.06 93 ASP B C 1
ATOM 1459 O O . ASP B 1 93 ? -18.656 7.863 -9.992 1 56.06 93 ASP B O 1
#

Sequence (186 aa):
MTKSELIERIVTQQGLLSSKDVELAIKTMLEQMAQALATGERIEIRGFGSFSLHY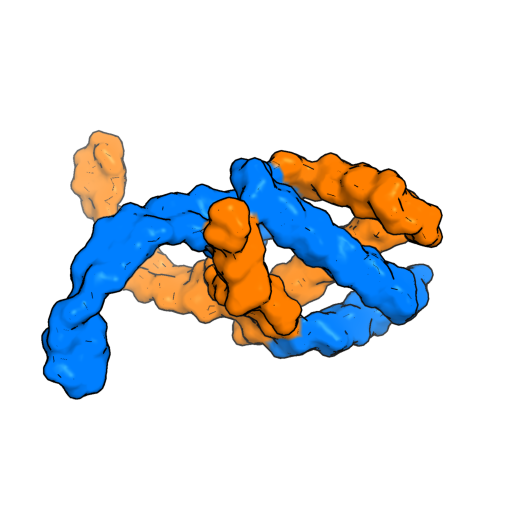RAPRVGRNPKTGQSVSLDGKFVPHFKPGKELRDRVNDDMTKSELIERIVTQQGLLSSKDVELAIKTMLEQMAQALATGERIEIRGFGSFSLHYRAPRVGRNPKTGQSVSLDGKFVPHFKPGKELRDRVNDD

Radius of gyration: 18.88 Å; Cα contacts (8 Å, |Δi|>4): 320; chains: 2; bounding box: 36×56×47 Å

Foldseek 3Di:
DDPLVVLVVVCVPVVPDDSVVSVVVVVVVVVVVVVCQVVQHKADDALFWIKGKDKDAWDWDADPVPRDIDTDHIDIDIDIDGHPNNVCVVVVD/DDPLVVLVVVCVPPVPDDSVRSVVVVVVVVVVVVVCQVVQHKADDALFWIKGKDKDAWDWDADPVPRDIDTDHIDIDIDIDGHPNNVCVVVVD

Organism: Stutzerimonas stutzeri (strain A1501) (NCBI:txid379731)

Nearest PDB structures (foldseek):
  8flj-assembly1_H  TM=9.225E-01  e=5.600E-14  Pseudomonas aeruginosa PA14
  1owf-assembly1_B  TM=9.371E-01  e=1.500E-12  Escherichia coli
  5j0n-assembly1_L  TM=9.418E-01  e=1.814E-12  Escherichia coli
  4qju-assembly1_B  TM=9.095E-01  e=2.300E-09  Staphylococcus aureus subsp. aureus Mu50
  1p78-assembly1_B  TM=9.342E-01  e=9.847E-09  Anabaena sp.

pLDDT: mean 94.62, std 5.8, range [55.91, 98.81]